Protein AF-A0A815SKC0-F1 (afdb_monomer_lite)

pLDDT: mean 85.73, std 12.86, range [33.19, 98.38]

Radius of gyration: 29.9 Å; chains: 1; bounding box: 60×61×72 Å

Organism: NCBI:txid392033

Foldseek 3Di:
DCQPAPDVPRGPPPRDPPCVVVVVVVVLVVCLVPFDDLVLLVVLLVCLVPPDPCSFVLVQVQLVPADDDPLCVQPVTVVSDDPVPPCNSPPRPCVRRRNRSSSSVSSCVPPNCVVPVDDDPDDDDDDPLVVQDPPDPDDDDDDPPDCPCVVVHPPSDDDDDDPVCPCVVVVVVVVCPPPVNVDDDDDDPPDALLNVLLCQQPDPPRDPDDDDPPPPHVPDDQVVSQLSSQVNHDPVPDAWGWTADPNDIDIDGPPD

Structure (mmCIF, N/CA/C/O backbone):
data_AF-A0A815SKC0-F1
#
_entry.id   AF-A0A815SKC0-F1
#
loop_
_atom_site.group_PDB
_atom_site.id
_atom_site.type_symbol
_atom_site.label_atom_id
_atom_site.label_alt_id
_atom_site.label_comp_id
_atom_site.label_asym_id
_atom_site.label_entity_id
_atom_site.label_seq_id
_atom_site.pdbx_PDB_ins_code
_atom_site.Cartn_x
_atom_site.Cartn_y
_atom_site.Cartn_z
_atom_site.occupancy
_atom_site.B_iso_or_equiv
_atom_site.auth_seq_id
_atom_site.auth_comp_id
_atom_site.auth_asym_id
_atom_site.auth_atom_id
_atom_site.pdbx_PDB_model_num
ATOM 1 N N . MET A 1 1 ? -10.139 12.557 0.309 1.00 36.66 1 MET A N 1
ATOM 2 C CA . MET A 1 1 ? -10.082 11.373 1.188 1.00 36.66 1 MET A CA 1
ATOM 3 C C . MET A 1 1 ? -11.446 11.134 1.812 1.00 36.66 1 MET A C 1
ATOM 5 O O . MET A 1 1 ? -11.814 11.786 2.773 1.00 36.66 1 MET A O 1
ATOM 9 N N . ALA A 1 2 ? -12.211 10.279 1.151 1.00 33.19 2 ALA A N 1
ATOM 10 C CA . ALA A 1 2 ? -13.357 9.514 1.623 1.00 33.19 2 ALA A CA 1
ATOM 11 C C . ALA A 1 2 ? -13.630 8.612 0.418 1.00 33.19 2 ALA A C 1
ATOM 13 O O . ALA A 1 2 ? -14.109 9.087 -0.606 1.00 33.19 2 ALA A O 1
ATOM 14 N N . VAL A 1 3 ? -13.146 7.376 0.463 1.00 40.97 3 VAL A N 1
ATOM 15 C CA . VAL A 1 3 ? -13.497 6.343 -0.519 1.00 40.97 3 VAL A CA 1
ATOM 16 C C . VAL A 1 3 ? -14.976 6.072 -0.238 1.00 40.97 3 VAL A C 1
ATOM 18 O O . VAL A 1 3 ? -15.266 5.641 0.877 1.00 40.97 3 VAL A O 1
ATOM 21 N N . PRO A 1 4 ? -15.938 6.416 -1.116 1.00 41.00 4 PRO A N 1
ATOM 22 C CA . PRO A 1 4 ? -17.333 6.113 -0.845 1.00 41.00 4 PRO A CA 1
ATOM 23 C C . PRO A 1 4 ? -17.481 4.592 -0.855 1.00 41.00 4 PRO A C 1
ATOM 25 O O . PRO A 1 4 ? -17.496 3.935 -1.898 1.00 41.00 4 PRO A O 1
ATOM 28 N N . PHE A 1 5 ? -17.515 4.029 0.341 1.00 45.78 5 PHE A N 1
ATOM 29 C CA . PHE A 1 5 ? -17.908 2.658 0.575 1.00 45.78 5 PHE A CA 1
ATOM 30 C C . PHE A 1 5 ? -19.437 2.616 0.525 1.00 45.78 5 PHE A C 1
ATOM 32 O O . PHE A 1 5 ? -20.104 3.416 1.183 1.00 45.78 5 PHE A O 1
ATOM 39 N N . ARG A 1 6 ? -20.010 1.716 -0.285 1.00 45.38 6 ARG A N 1
ATOM 40 C CA . ARG A 1 6 ? -21.467 1.477 -0.293 1.00 45.38 6 ARG A CA 1
ATOM 41 C C . ARG A 1 6 ? -21.922 0.859 1.036 1.00 45.38 6 ARG A C 1
ATOM 43 O O . ARG A 1 6 ? -23.057 1.074 1.444 1.00 45.38 6 ARG A O 1
ATOM 50 N N . ALA A 1 7 ? -21.034 0.113 1.694 1.00 41.03 7 ALA A N 1
ATOM 51 C CA . ALA A 1 7 ? -21.208 -0.504 3.007 1.00 41.03 7 ALA A CA 1
ATOM 52 C C . ALA A 1 7 ? -19.830 -0.822 3.615 1.00 41.03 7 ALA A C 1
ATOM 54 O O . ALA A 1 7 ? -18.819 -0.723 2.916 1.00 41.03 7 ALA A O 1
ATOM 55 N N . LYS A 1 8 ? -19.792 -1.238 4.889 1.00 38.50 8 LYS A N 1
ATOM 56 C CA . LYS A 1 8 ? -18.589 -1.795 5.529 1.00 38.50 8 LYS A CA 1
ATOM 57 C C . LYS A 1 8 ? -17.977 -2.846 4.585 1.00 38.50 8 LYS A C 1
ATOM 59 O O . LYS A 1 8 ? -18.666 -3.775 4.177 1.00 38.50 8 LYS A O 1
ATOM 6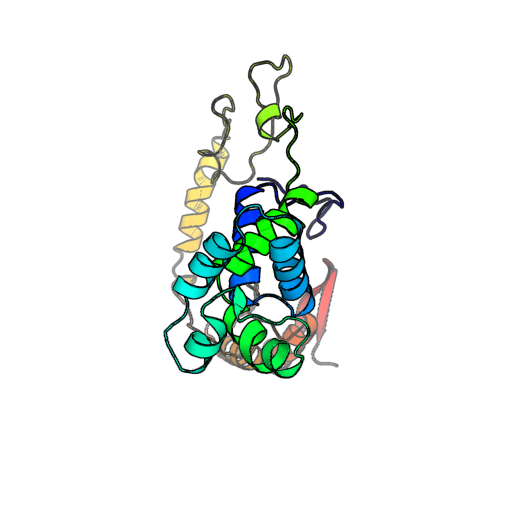4 N N . ASP A 1 9 ? -16.739 -2.608 4.160 1.00 47.47 9 ASP A N 1
ATOM 65 C CA . ASP A 1 9 ? -15.934 -3.467 3.276 1.00 47.47 9 ASP A CA 1
ATOM 66 C C . ASP A 1 9 ? -16.343 -3.565 1.788 1.00 47.47 9 ASP A C 1
ATOM 68 O O . ASP A 1 9 ? -15.744 -4.334 1.040 1.00 47.47 9 ASP A O 1
ATOM 72 N N . VAL A 1 10 ? -17.285 -2.745 1.298 1.00 49.75 10 VAL A N 1
ATOM 73 C CA . VAL A 1 10 ? -17.647 -2.701 -0.137 1.00 49.75 10 VAL A CA 1
ATOM 74 C C . VAL A 1 10 ? -17.343 -1.335 -0.746 1.00 49.75 10 VAL A C 1
ATOM 76 O O . VAL A 1 10 ? -18.122 -0.386 -0.601 1.00 49.75 10 VAL A O 1
ATOM 79 N N . ALA A 1 11 ? -16.216 -1.223 -1.453 1.00 49.56 11 ALA A N 1
ATOM 80 C CA . ALA A 1 11 ? -15.919 -0.046 -2.268 1.00 49.56 11 ALA A CA 1
ATOM 81 C C . ALA A 1 11 ? -16.978 0.095 -3.379 1.00 49.56 11 ALA A C 1
ATOM 83 O O . ALA A 1 11 ? -17.385 -0.900 -3.980 1.00 49.56 11 ALA A O 1
ATOM 84 N N . ALA A 1 12 ? -17.468 1.310 -3.653 1.00 55.66 12 ALA A N 1
ATOM 85 C CA . ALA A 1 12 ? -18.326 1.517 -4.819 1.00 55.66 12 ALA A CA 1
ATOM 86 C C . ALA A 1 12 ? -17.567 1.171 -6.119 1.00 55.66 12 ALA A C 1
ATOM 88 O O . ALA A 1 12 ? -16.358 1.362 -6.208 1.00 55.66 12 ALA A O 1
ATOM 89 N N . GLU A 1 13 ? -18.279 0.679 -7.138 1.00 50.50 13 GLU A N 1
ATOM 90 C CA . GLU A 1 13 ? -17.695 0.151 -8.392 1.00 50.50 13 GLU A CA 1
ATOM 91 C C . GLU A 1 13 ? -16.800 1.149 -9.149 1.00 50.50 13 GLU A C 1
ATOM 93 O O . GLU A 1 13 ? -15.925 0.732 -9.897 1.00 50.50 13 GLU A O 1
ATOM 98 N N . ASN A 1 14 ? -16.977 2.453 -8.912 1.00 53.34 14 ASN A N 1
ATOM 99 C CA . ASN A 1 14 ? -16.191 3.529 -9.524 1.00 53.34 14 ASN A CA 1
ATOM 100 C C . ASN A 1 14 ? -15.288 4.242 -8.508 1.00 53.34 14 ASN A C 1
ATOM 102 O O . ASN A 1 14 ? -14.909 5.398 -8.711 1.00 53.34 14 ASN A O 1
ATOM 106 N N . THR A 1 15 ? -15.011 3.613 -7.366 1.00 52.59 15 THR A N 1
ATOM 107 C CA . THR A 1 15 ? -14.135 4.220 -6.377 1.00 52.59 15 THR A CA 1
ATOM 108 C C . THR A 1 15 ? -12.687 4.030 -6.788 1.00 52.59 15 THR A C 1
ATOM 110 O O . THR A 1 15 ? -12.047 3.031 -6.475 1.00 52.59 15 THR A O 1
ATOM 113 N N . GLU A 1 16 ? -12.169 5.026 -7.489 1.00 58.75 16 GLU A N 1
ATOM 114 C CA . GLU A 1 16 ? -10.753 5.123 -7.800 1.00 58.75 16 GLU A CA 1
ATOM 115 C C . GLU A 1 16 ? -9.983 5.693 -6.607 1.00 58.75 16 GLU A C 1
ATOM 117 O O . GLU A 1 16 ? -10.471 6.523 -5.831 1.00 58.75 16 GLU A O 1
ATOM 122 N N . PHE A 1 17 ? -8.740 5.247 -6.464 1.00 60.16 17 PHE A N 1
ATOM 123 C CA . PHE A 1 17 ? -7.811 5.828 -5.515 1.00 60.16 17 PHE A CA 1
ATOM 124 C C . PHE A 1 17 ? -7.552 7.294 -5.900 1.00 60.16 17 PHE A C 1
ATOM 126 O O . PHE A 1 17 ? -6.895 7.586 -6.895 1.00 60.16 17 PHE A O 1
ATOM 133 N N . GLY A 1 18 ? -8.107 8.230 -5.125 1.00 64.38 18 GLY A N 1
ATOM 134 C CA . GLY A 1 18 ? -8.206 9.655 -5.480 1.00 64.38 18 GLY A CA 1
ATOM 135 C C . GLY A 1 18 ? -6.898 10.459 -5.480 1.00 64.38 18 GLY A C 1
ATOM 136 O O . GLY A 1 18 ? -6.960 11.686 -5.452 1.00 64.38 18 GLY A O 1
ATOM 137 N N . HIS A 1 19 ? -5.742 9.795 -5.483 1.00 73.69 19 HIS A N 1
ATOM 138 C CA . HIS A 1 19 ? -4.411 10.403 -5.505 1.00 73.69 19 HIS A CA 1
ATOM 139 C C . HIS A 1 19 ? -3.635 9.868 -6.721 1.00 73.69 19 HIS A C 1
ATOM 141 O O . HIS A 1 19 ? -2.873 8.904 -6.582 1.00 73.69 19 HIS A O 1
ATOM 147 N N . PRO A 1 20 ? -3.857 10.432 -7.926 1.00 78.50 20 PRO A N 1
ATOM 148 C CA . PRO A 1 20 ? -3.262 9.926 -9.168 1.00 78.50 20 PRO A CA 1
ATOM 149 C C . PRO A 1 20 ? -1.728 9.919 -9.126 1.00 78.50 20 PRO A C 1
ATOM 151 O O . PRO A 1 20 ? -1.088 9.017 -9.646 1.00 78.50 20 PRO A O 1
ATOM 154 N N . ASP A 1 21 ? -1.140 10.886 -8.440 1.00 82.06 21 ASP A N 1
ATOM 155 C CA . ASP A 1 21 ? 0.282 11.031 -8.152 1.00 82.06 21 ASP A CA 1
ATOM 156 C C . ASP A 1 21 ? 0.841 9.848 -7.340 1.00 82.06 21 ASP A C 1
ATOM 158 O O . ASP A 1 21 ? 1.881 9.287 -7.691 1.00 82.06 21 ASP A O 1
ATOM 162 N N . VAL A 1 22 ? 0.114 9.385 -6.322 1.00 85.56 22 VAL A N 1
ATOM 163 C CA . VAL A 1 22 ? 0.502 8.189 -5.561 1.00 85.56 22 VAL A CA 1
ATOM 164 C C . VAL A 1 22 ? 0.296 6.918 -6.396 1.00 85.56 22 VAL A C 1
ATOM 166 O O . VAL A 1 22 ? 1.124 6.012 -6.333 1.00 85.56 22 VAL A O 1
ATOM 169 N N . ALA A 1 23 ? -0.745 6.851 -7.233 1.00 86.00 23 ALA A N 1
ATOM 170 C CA . ALA A 1 23 ? -0.941 5.727 -8.154 1.00 86.00 23 ALA A CA 1
ATOM 171 C C . ALA A 1 23 ? 0.193 5.616 -9.193 1.00 86.00 23 ALA A C 1
ATOM 173 O O . ALA A 1 23 ? 0.698 4.517 -9.436 1.00 86.00 23 ALA A O 1
ATOM 174 N N . ILE A 1 24 ? 0.639 6.741 -9.763 1.00 89.62 24 ILE A N 1
ATOM 175 C CA . ILE A 1 24 ? 1.789 6.804 -10.679 1.00 89.62 24 ILE A CA 1
ATOM 176 C C . ILE A 1 24 ? 3.052 6.306 -9.972 1.00 89.62 24 ILE A C 1
ATOM 178 O O . ILE A 1 24 ? 3.729 5.417 -10.492 1.00 89.62 24 ILE A O 1
ATOM 182 N N . LEU A 1 25 ? 3.332 6.811 -8.765 1.00 92.62 25 LEU A N 1
ATOM 183 C CA . LEU A 1 25 ? 4.506 6.411 -7.989 1.00 92.62 25 LEU A CA 1
ATOM 184 C C . LEU A 1 25 ? 4.499 4.910 -7.674 1.00 92.62 25 LEU A C 1
ATOM 186 O O . LEU A 1 25 ? 5.487 4.219 -7.921 1.00 92.62 25 LEU A O 1
ATOM 190 N N . LEU A 1 26 ? 3.383 4.384 -7.162 1.00 92.31 26 LEU A N 1
ATOM 191 C CA . LEU A 1 26 ? 3.252 2.960 -6.847 1.00 92.31 26 LEU A CA 1
ATOM 192 C C . LEU A 1 26 ? 3.366 2.085 -8.100 1.00 92.31 26 LEU A C 1
ATOM 194 O O . LEU A 1 26 ? 3.947 1.002 -8.032 1.00 92.31 26 LEU A O 1
ATOM 198 N N . THR A 1 27 ? 2.882 2.567 -9.248 1.00 93.06 27 THR A N 1
ATOM 199 C CA . THR A 1 27 ? 3.065 1.890 -10.538 1.00 93.06 27 THR A CA 1
ATOM 200 C C . THR A 1 27 ? 4.546 1.816 -10.899 1.00 93.06 27 THR A C 1
ATOM 202 O O . THR A 1 27 ? 5.048 0.726 -11.162 1.00 93.06 27 THR A O 1
ATOM 205 N N . GLN A 1 28 ? 5.274 2.937 -10.848 1.00 94.50 28 GLN A N 1
ATOM 206 C CA . GLN A 1 28 ? 6.716 2.955 -11.120 1.00 94.50 28 GLN A CA 1
ATOM 207 C C . GLN A 1 28 ? 7.475 2.004 -10.193 1.00 94.50 28 GLN A C 1
ATOM 209 O O . GLN A 1 28 ? 8.237 1.166 -10.667 1.00 94.50 28 GLN A O 1
ATOM 214 N N . ILE A 1 29 ? 7.205 2.072 -8.886 1.00 95.69 29 ILE A N 1
ATOM 215 C CA . ILE A 1 29 ? 7.821 1.195 -7.886 1.00 95.69 29 ILE A CA 1
ATOM 216 C C . ILE A 1 29 ? 7.522 -0.275 -8.202 1.00 95.69 29 ILE A C 1
ATOM 218 O O . ILE A 1 29 ? 8.443 -1.087 -8.238 1.00 95.69 29 ILE A O 1
ATOM 222 N N . SER A 1 30 ? 6.268 -0.629 -8.493 1.00 94.50 30 SER A N 1
ATOM 223 C CA . SER A 1 30 ? 5.889 -2.005 -8.840 1.00 94.50 30 SER A CA 1
ATOM 224 C C . SER A 1 30 ? 6.699 -2.544 -10.023 1.00 94.50 30 SER A C 1
ATOM 226 O O . SER A 1 30 ? 7.214 -3.664 -9.965 1.00 94.50 30 SER A O 1
ATOM 228 N N . TYR A 1 31 ? 6.881 -1.731 -11.065 1.00 97.25 31 TYR A N 1
ATOM 229 C CA . TYR A 1 31 ? 7.690 -2.099 -12.222 1.00 97.25 31 TYR A CA 1
ATOM 230 C C . TYR A 1 31 ? 9.190 -2.149 -11.918 1.00 97.25 31 TYR A C 1
ATOM 232 O O . TYR A 1 31 ? 9.856 -3.049 -12.419 1.00 97.25 31 TYR A O 1
ATOM 240 N N . TYR A 1 32 ? 9.725 -1.265 -11.073 1.00 96.88 32 TYR A N 1
ATOM 241 C CA . TYR A 1 32 ? 11.123 -1.344 -10.633 1.00 96.88 32 TYR A CA 1
ATOM 242 C C . TYR A 1 32 ? 11.414 -2.626 -9.848 1.00 96.88 32 TYR A C 1
ATOM 244 O O . TYR A 1 32 ? 12.448 -3.250 -10.061 1.00 96.88 32 TYR A O 1
ATOM 252 N N . TYR A 1 33 ? 10.488 -3.064 -8.991 1.00 94.75 33 TYR A N 1
ATOM 253 C CA . TYR A 1 33 ? 10.645 -4.312 -8.239 1.00 94.75 33 TYR A CA 1
ATOM 254 C C . TYR A 1 33 ? 10.479 -5.560 -9.112 1.00 94.75 33 TYR A C 1
ATOM 256 O O . TYR A 1 33 ? 11.188 -6.548 -8.924 1.00 94.75 33 TYR A O 1
ATOM 264 N N . LYS A 1 34 ? 9.527 -5.551 -10.050 1.00 95.88 34 LYS A N 1
ATOM 265 C CA . LYS A 1 34 ? 9.204 -6.731 -10.866 1.00 95.88 34 LYS A CA 1
ATOM 266 C C . LYS A 1 34 ? 10.070 -6.858 -12.123 1.00 95.88 34 LYS A C 1
ATOM 268 O O . LYS A 1 34 ? 10.303 -7.976 -12.584 1.00 95.88 34 LYS A O 1
ATOM 273 N N . GLY A 1 35 ? 10.537 -5.736 -12.661 1.00 96.56 35 GLY A N 1
ATOM 274 C CA . GLY A 1 35 ? 11.130 -5.642 -13.989 1.00 96.56 35 GLY A CA 1
ATOM 275 C C . GLY A 1 35 ? 10.096 -5.810 -15.109 1.00 96.56 35 GLY A C 1
ATOM 276 O O . GLY A 1 35 ? 8.936 -6.171 -14.885 1.00 96.56 35 GLY A O 1
ATOM 277 N N . LEU A 1 36 ? 10.522 -5.554 -16.345 1.00 97.94 36 LEU A N 1
ATOM 278 C CA . LEU A 1 36 ? 9.690 -5.753 -17.535 1.00 97.94 36 LEU A CA 1
ATOM 279 C C . LEU A 1 36 ? 9.632 -7.224 -17.973 1.00 97.94 36 LEU A C 1
ATOM 281 O O . LEU A 1 36 ? 10.573 -7.998 -17.824 1.00 97.94 36 LEU A O 1
ATOM 285 N N . THR A 1 37 ? 8.519 -7.637 -18.570 1.00 97.44 37 THR A N 1
ATOM 286 C CA . THR A 1 37 ? 8.457 -8.927 -19.278 1.00 97.44 37 THR A CA 1
ATOM 287 C C . THR A 1 37 ? 9.193 -8.848 -20.618 1.00 97.44 37 THR A C 1
ATOM 289 O O . THR A 1 37 ? 9.344 -7.764 -21.181 1.00 97.44 37 THR A O 1
ATOM 292 N N . ASP A 1 38 ? 9.592 -9.990 -21.190 1.00 96.12 38 ASP A N 1
ATOM 293 C CA . ASP A 1 38 ? 10.259 -10.012 -22.505 1.00 96.12 38 ASP A CA 1
ATOM 294 C C . ASP A 1 38 ? 9.414 -9.350 -23.599 1.00 96.12 38 ASP A C 1
ATOM 296 O O . ASP A 1 38 ? 9.938 -8.627 -24.441 1.00 96.12 38 ASP A O 1
ATOM 300 N N . SER A 1 39 ? 8.092 -9.536 -23.559 1.00 96.69 39 SER A N 1
ATOM 301 C CA . SER A 1 39 ? 7.182 -8.879 -24.500 1.00 96.69 39 SER A CA 1
ATOM 302 C C . SER A 1 39 ? 7.208 -7.356 -24.359 1.00 96.69 39 SER A C 1
ATOM 304 O O . SER A 1 39 ? 7.209 -6.657 -25.368 1.00 96.69 39 SER A O 1
ATOM 306 N N . GLN A 1 40 ? 7.226 -6.834 -23.130 1.00 97.56 40 GLN A N 1
ATOM 307 C CA . GLN A 1 40 ? 7.270 -5.389 -22.871 1.00 97.56 40 GLN A CA 1
ATOM 308 C C . GLN A 1 40 ? 8.621 -4.793 -23.275 1.00 97.56 40 GLN A C 1
ATOM 310 O O . GLN A 1 40 ? 8.669 -3.747 -23.913 1.00 97.56 40 GLN A O 1
ATOM 315 N N . MET A 1 41 ? 9.718 -5.501 -23.002 1.00 97.50 41 MET A N 1
ATOM 316 C CA . MET A 1 41 ? 11.044 -5.100 -23.469 1.00 97.50 41 MET A CA 1
ATOM 317 C C . MET A 1 41 ? 11.114 -5.034 -24.998 1.00 97.50 41 MET A C 1
ATOM 319 O O . MET A 1 41 ? 11.637 -4.073 -25.557 1.00 97.50 41 MET A O 1
ATOM 323 N N . LEU A 1 42 ? 10.556 -6.030 -25.695 1.00 96.06 42 LEU A N 1
ATOM 324 C CA . LEU A 1 42 ? 10.527 -6.024 -27.158 1.00 96.06 42 LEU A CA 1
ATOM 325 C C . LEU A 1 42 ? 9.685 -4.880 -27.719 1.00 96.06 42 LEU A C 1
ATOM 327 O O . LEU A 1 42 ? 10.052 -4.324 -28.749 1.00 96.06 42 LEU A O 1
ATOM 331 N N . GLN A 1 43 ? 8.601 -4.490 -27.044 1.00 96.62 43 GLN A N 1
ATOM 332 C CA . GLN A 1 43 ? 7.849 -3.288 -27.410 1.00 96.62 43 GLN A CA 1
ATOM 333 C C . GLN A 1 43 ? 8.725 -2.035 -27.314 1.00 96.62 43 GLN A C 1
ATOM 335 O O . GLN A 1 43 ? 8.760 -1.264 -28.274 1.00 96.62 43 GLN A O 1
ATOM 340 N N . CYS A 1 44 ? 9.491 -1.872 -26.228 1.00 97.62 44 CYS A N 1
ATOM 341 C CA . CYS A 1 44 ? 10.430 -0.758 -26.082 1.00 97.62 44 CYS A CA 1
ATOM 342 C C . CYS A 1 44 ? 11.458 -0.725 -27.212 1.00 97.62 44 CYS A C 1
ATOM 344 O O . CYS A 1 44 ? 11.626 0.309 -27.847 1.00 97.62 44 CYS A O 1
ATOM 346 N N . PHE A 1 45 ? 12.110 -1.852 -27.503 1.00 96.25 45 PHE A N 1
ATOM 347 C CA . PHE A 1 45 ? 13.138 -1.915 -28.542 1.00 96.25 45 PHE A CA 1
ATOM 348 C C . PHE A 1 45 ? 12.592 -1.724 -29.959 1.00 96.25 45 PHE A C 1
ATOM 350 O O . PHE A 1 45 ? 13.229 -1.059 -30.776 1.00 96.25 45 PHE A O 1
ATOM 357 N N . ASN A 1 46 ? 11.413 -2.272 -30.259 1.00 95.56 46 ASN A N 1
ATOM 358 C CA . ASN A 1 46 ? 10.771 -2.063 -31.554 1.00 95.56 46 ASN A CA 1
ATOM 359 C C . ASN A 1 46 ? 10.430 -0.586 -31.749 1.00 95.56 46 ASN A C 1
ATOM 361 O O . ASN A 1 46 ? 10.776 -0.023 -32.786 1.00 95.56 46 ASN A O 1
ATOM 365 N N . ARG A 1 47 ? 9.834 0.052 -30.735 1.00 96.50 47 ARG A N 1
ATOM 366 C CA . ARG A 1 47 ? 9.521 1.481 -30.771 1.00 96.50 47 ARG A CA 1
ATOM 367 C C . ARG A 1 47 ? 10.782 2.334 -30.884 1.00 96.50 47 ARG A C 1
ATOM 369 O O . ARG A 1 47 ? 10.829 3.202 -31.747 1.00 96.50 47 ARG A O 1
ATOM 376 N N . LEU A 1 48 ? 11.809 2.041 -30.087 1.00 96.06 48 LEU A N 1
ATOM 377 C CA . LEU A 1 48 ? 13.109 2.705 -30.171 1.00 96.06 48 LEU A CA 1
ATOM 378 C C . LEU A 1 48 ? 13.642 2.668 -31.611 1.00 96.06 48 LEU A C 1
ATOM 380 O O . LEU A 1 48 ? 14.076 3.681 -32.138 1.00 96.06 48 LEU A O 1
ATOM 384 N N . SER A 1 49 ? 13.546 1.515 -32.280 1.00 93.62 49 SER A N 1
ATOM 385 C CA . SER A 1 49 ? 14.042 1.348 -33.650 1.00 93.62 49 SER A CA 1
ATOM 386 C C . SER A 1 49 ? 13.197 2.021 -34.741 1.00 93.62 49 SER A C 1
ATOM 388 O O . SER A 1 49 ? 13.728 2.306 -35.812 1.00 93.62 49 SER A O 1
ATOM 390 N N . GLN A 1 50 ? 11.896 2.218 -34.507 1.00 93.88 50 GLN A N 1
ATOM 391 C CA . GLN A 1 50 ? 10.934 2.640 -35.535 1.00 93.88 50 GLN A CA 1
ATOM 392 C C . GLN A 1 50 ? 10.513 4.103 -35.402 1.00 93.88 50 GLN A C 1
ATOM 394 O O . GLN A 1 50 ? 10.317 4.770 -36.417 1.00 93.88 50 GLN A O 1
ATOM 399 N N . ASP A 1 51 ? 10.386 4.591 -34.170 1.00 94.12 51 ASP A N 1
ATOM 400 C CA . ASP A 1 51 ? 9.652 5.819 -33.878 1.00 94.12 51 ASP A CA 1
ATOM 401 C C . ASP A 1 51 ? 10.517 6.916 -33.240 1.00 94.12 51 ASP A C 1
ATOM 403 O O . ASP A 1 51 ? 10.093 8.072 -33.206 1.00 94.12 51 ASP A O 1
ATOM 407 N N . GLU A 1 52 ? 11.693 6.582 -32.700 1.00 94.81 52 GLU A N 1
ATOM 408 C CA . GLU A 1 52 ? 12.586 7.564 -32.077 1.00 94.81 52 GLU A CA 1
ATOM 409 C C . GLU A 1 52 ? 13.526 8.196 -33.106 1.00 94.81 52 GLU A C 1
ATOM 411 O O . GLU A 1 52 ? 14.096 7.519 -33.961 1.00 94.81 52 GLU A O 1
ATOM 416 N N . SER A 1 53 ? 13.721 9.514 -33.009 1.00 94.06 53 SER A N 1
ATOM 417 C CA . SER A 1 53 ? 14.593 10.256 -33.928 1.00 94.06 53 SER A CA 1
ATOM 418 C C . SER A 1 53 ? 16.081 9.992 -33.693 1.00 94.06 53 SER A C 1
ATOM 420 O O . SER A 1 53 ? 16.871 10.099 -34.628 1.00 94.06 53 SER A O 1
ATOM 422 N N . ASP A 1 54 ? 16.459 9.675 -32.452 1.00 94.62 54 ASP A N 1
ATOM 423 C CA . ASP A 1 54 ? 17.836 9.371 -32.054 1.00 94.62 54 ASP A CA 1
ATOM 424 C C . ASP A 1 54 ? 17.871 8.158 -31.101 1.00 94.62 54 ASP A C 1
ATOM 426 O O . ASP A 1 54 ? 17.955 8.307 -29.876 1.00 94.62 54 ASP A O 1
ATOM 430 N N . PRO A 1 55 ? 17.753 6.933 -31.647 1.00 94.62 55 PRO A N 1
ATOM 431 C CA . PRO A 1 55 ? 17.768 5.719 -30.841 1.00 94.62 55 PRO A CA 1
ATOM 432 C C . PRO A 1 55 ? 19.132 5.432 -30.206 1.00 94.62 55 PRO A C 1
ATOM 434 O O . PRO A 1 55 ? 19.182 4.782 -29.165 1.00 94.62 55 PRO A O 1
ATOM 437 N N . GLU A 1 56 ? 20.227 5.912 -30.810 1.00 95.88 56 GLU A N 1
ATOM 438 C CA . GLU A 1 56 ? 21.583 5.725 -30.281 1.00 95.88 56 GLU A CA 1
ATOM 439 C C . GLU A 1 56 ? 21.743 6.483 -28.963 1.00 95.88 56 GLU A C 1
ATOM 441 O O . GLU A 1 56 ? 22.119 5.878 -27.963 1.00 95.88 56 GLU A O 1
ATOM 446 N N . MET A 1 57 ? 21.348 7.760 -28.920 1.00 96.25 57 MET A N 1
ATOM 447 C CA . MET A 1 57 ? 21.422 8.564 -27.698 1.00 96.25 57 MET A CA 1
ATOM 448 C C . MET A 1 57 ? 20.591 7.972 -26.550 1.00 96.25 57 MET A C 1
ATOM 450 O O . MET A 1 57 ? 21.054 7.926 -25.410 1.00 96.25 57 MET A O 1
ATOM 454 N N . ILE A 1 58 ? 19.360 7.527 -26.826 1.00 96.50 58 ILE A N 1
ATOM 455 C CA . ILE A 1 58 ? 18.480 6.945 -25.799 1.00 96.50 58 ILE A CA 1
ATOM 456 C C . ILE A 1 58 ? 19.066 5.625 -25.281 1.00 96.50 58 ILE A C 1
ATOM 458 O O . ILE A 1 58 ? 19.108 5.396 -24.072 1.00 96.50 58 ILE A O 1
ATOM 462 N N . TYR A 1 59 ? 19.548 4.765 -26.180 1.00 96.94 59 TYR A N 1
ATOM 463 C CA . TYR A 1 59 ? 20.148 3.491 -25.798 1.00 96.94 59 TYR A CA 1
ATOM 464 C C . TYR A 1 59 ? 21.443 3.673 -24.995 1.00 96.94 59 TYR A C 1
ATOM 466 O O . TYR A 1 59 ? 21.649 2.975 -24.001 1.00 96.94 59 TYR A O 1
ATOM 474 N N . ASP A 1 60 ? 22.283 4.640 -25.371 1.00 95.69 60 ASP A N 1
ATOM 475 C CA . ASP A 1 60 ? 23.509 4.971 -24.643 1.00 95.69 60 ASP A CA 1
ATOM 476 C C . ASP A 1 60 ? 23.201 5.405 -23.201 1.00 95.69 60 ASP A C 1
ATOM 478 O O . ASP A 1 60 ? 23.912 5.016 -22.272 1.00 95.69 60 ASP A O 1
ATOM 482 N N . GLN A 1 61 ? 22.102 6.140 -22.979 1.00 96.00 61 GLN A N 1
ATOM 483 C CA . GLN A 1 61 ? 21.635 6.461 -21.626 1.00 96.00 61 GLN A CA 1
ATOM 484 C C . GLN A 1 61 ? 21.234 5.204 -20.851 1.00 96.00 61 GLN A C 1
ATOM 486 O O . GLN A 1 61 ? 21.625 5.064 -19.693 1.00 96.00 61 GLN A O 1
ATOM 491 N N . TRP A 1 62 ? 20.490 4.281 -21.471 1.00 96.56 62 TRP A N 1
ATOM 492 C CA . TRP A 1 62 ? 20.085 3.032 -20.817 1.00 96.56 62 TRP A CA 1
ATOM 493 C C . TRP A 1 62 ? 21.301 2.222 -20.380 1.00 96.56 62 TRP A C 1
ATOM 495 O O . TRP A 1 62 ? 21.406 1.865 -19.209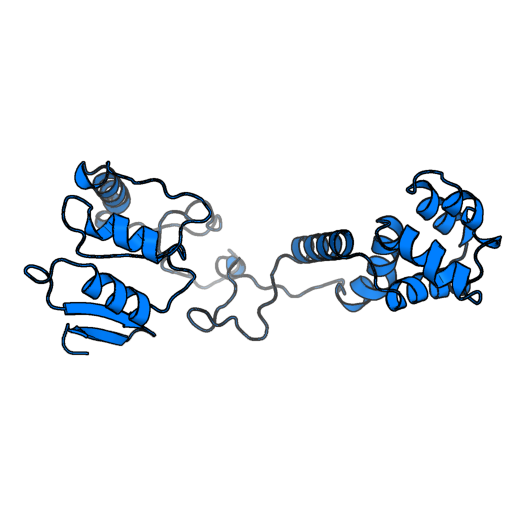 1.00 96.56 62 TRP A O 1
ATOM 505 N N . ILE A 1 63 ? 22.246 1.997 -21.295 1.00 94.88 63 ILE A N 1
ATOM 506 C CA . ILE A 1 63 ? 23.462 1.226 -21.024 1.00 94.88 63 ILE A CA 1
ATOM 507 C C . ILE A 1 63 ? 24.368 1.914 -20.000 1.00 94.88 63 ILE A C 1
ATOM 509 O O . ILE A 1 63 ? 25.034 1.222 -19.239 1.00 94.88 63 ILE A O 1
ATOM 513 N N . SER A 1 64 ? 24.371 3.249 -19.918 1.00 93.44 64 SER A N 1
ATOM 514 C CA . SER A 1 64 ? 25.205 3.980 -18.949 1.00 93.44 64 SER A CA 1
ATOM 515 C C . SER A 1 64 ? 24.881 3.694 -17.476 1.00 93.44 64 SER A C 1
ATOM 517 O O . SER A 1 64 ? 25.717 3.969 -16.617 1.00 93.44 64 SER A O 1
ATOM 519 N N . LEU A 1 65 ? 23.691 3.155 -17.178 1.00 93.25 65 LEU A N 1
ATOM 520 C CA . LEU A 1 65 ? 23.312 2.738 -15.824 1.00 93.25 65 LEU A CA 1
ATOM 521 C C . LEU A 1 65 ? 23.795 1.332 -15.459 1.00 93.25 65 LEU A C 1
ATOM 523 O O . LEU A 1 65 ? 23.742 0.969 -14.286 1.00 93.25 65 LEU A O 1
ATOM 527 N N . GLU A 1 66 ? 24.229 0.543 -16.438 1.00 93.25 66 GLU A N 1
ATOM 528 C CA . GLU A 1 66 ? 24.680 -0.823 -16.206 1.00 93.25 66 GLU A CA 1
ATOM 529 C C . GLU A 1 66 ? 26.174 -0.861 -15.870 1.00 93.25 66 GLU A C 1
ATOM 531 O O . GLU A 1 66 ? 26.983 -0.111 -16.422 1.00 93.25 66 GLU A O 1
ATOM 536 N N . GLU A 1 67 ? 26.562 -1.768 -14.974 1.00 89.69 67 GLU A N 1
ATOM 537 C CA . GLU A 1 67 ? 27.968 -1.975 -14.631 1.00 89.69 67 GLU A CA 1
ATOM 538 C C . GLU A 1 67 ? 28.728 -2.628 -15.793 1.00 89.69 67 GLU A C 1
ATOM 540 O O . GLU A 1 67 ? 28.296 -3.639 -16.354 1.00 89.69 67 GLU A O 1
ATOM 545 N N . GLU A 1 68 ? 29.893 -2.077 -16.142 1.00 88.38 68 GLU A N 1
ATOM 546 C CA . GLU A 1 68 ? 30.694 -2.592 -17.253 1.00 88.38 68 GLU A CA 1
ATOM 547 C C . GLU A 1 68 ? 31.164 -4.032 -16.977 1.00 88.38 68 GLU A C 1
ATOM 549 O O . GLU A 1 68 ? 31.813 -4.328 -15.973 1.00 88.38 68 GLU A O 1
ATOM 554 N N . ASN A 1 69 ? 30.865 -4.930 -17.913 1.00 89.56 69 ASN A N 1
ATOM 555 C CA . ASN A 1 69 ? 31.304 -6.321 -17.931 1.00 89.56 69 ASN A CA 1
ATOM 556 C C . ASN A 1 69 ? 31.356 -6.827 -19.387 1.00 89.56 69 ASN A C 1
ATOM 558 O O . ASN A 1 69 ? 30.969 -6.113 -20.315 1.00 89.56 69 ASN A O 1
ATOM 562 N N . ASP A 1 70 ? 31.807 -8.066 -19.601 1.00 84.56 70 ASP A N 1
ATOM 563 C CA . ASP A 1 70 ? 31.931 -8.645 -20.950 1.00 84.56 70 ASP A CA 1
ATOM 564 C C . ASP A 1 70 ? 30.592 -8.683 -21.713 1.00 84.56 70 ASP A C 1
ATOM 566 O O . ASP A 1 70 ? 30.559 -8.519 -22.937 1.00 84.56 70 ASP A O 1
ATOM 570 N N . ILE A 1 71 ? 29.473 -8.848 -20.995 1.00 83.94 71 ILE A N 1
ATOM 571 C CA . ILE A 1 71 ? 28.127 -8.829 -21.577 1.00 83.94 71 ILE A CA 1
ATOM 572 C C . ILE A 1 71 ? 27.809 -7.420 -22.078 1.00 83.94 71 ILE A C 1
ATOM 574 O O . ILE A 1 71 ? 27.495 -7.260 -23.258 1.00 83.94 71 ILE A O 1
ATOM 578 N N . ILE A 1 72 ? 27.962 -6.397 -21.234 1.00 88.25 72 ILE A N 1
ATOM 579 C CA . ILE A 1 72 ? 27.750 -4.990 -21.592 1.00 88.25 72 ILE A CA 1
ATOM 580 C C . ILE A 1 72 ? 28.653 -4.577 -22.750 1.00 88.25 72 ILE A C 1
ATOM 582 O O . ILE A 1 72 ? 28.156 -4.003 -23.714 1.00 88.25 72 ILE A O 1
ATOM 586 N N . ALA A 1 73 ? 29.932 -4.955 -22.749 1.00 87.50 73 ALA A N 1
ATOM 587 C CA . ALA A 1 73 ? 30.854 -4.655 -23.846 1.00 87.50 73 ALA A CA 1
ATOM 588 C C . ALA A 1 73 ? 30.364 -5.203 -25.205 1.00 87.50 73 ALA A C 1
ATOM 590 O O . ALA A 1 73 ? 30.564 -4.571 -26.253 1.00 87.50 73 ALA A O 1
ATOM 591 N N . SER A 1 74 ? 29.682 -6.355 -25.199 1.00 87.31 74 SER A N 1
ATOM 592 C CA . SER A 1 74 ? 29.105 -6.966 -26.403 1.00 87.31 74 SER A CA 1
ATOM 593 C C . SER A 1 74 ? 27.866 -6.226 -26.933 1.00 87.31 74 SER A C 1
ATOM 595 O O . SER A 1 74 ? 27.668 -6.173 -28.149 1.00 87.31 74 SER A O 1
ATOM 597 N N . ILE A 1 75 ? 27.083 -5.590 -26.052 1.00 90.69 75 ILE A N 1
ATOM 598 C CA . ILE A 1 75 ? 25.841 -4.867 -26.388 1.00 90.69 75 ILE A CA 1
ATOM 599 C C . ILE A 1 75 ? 25.952 -3.345 -26.231 1.00 90.69 75 ILE A C 1
ATOM 601 O O . ILE A 1 75 ? 24.951 -2.649 -26.338 1.00 90.69 75 ILE A O 1
ATOM 605 N N . ARG A 1 76 ? 27.152 -2.807 -25.999 1.00 90.25 76 ARG A N 1
ATOM 606 C CA . ARG A 1 76 ? 27.363 -1.411 -25.581 1.00 90.25 76 ARG A CA 1
ATOM 607 C C . ARG A 1 76 ? 26.823 -0.370 -26.552 1.00 90.25 76 ARG A C 1
ATOM 609 O O . ARG A 1 76 ? 26.407 0.699 -26.140 1.00 90.25 76 ARG A O 1
ATOM 616 N N . GLN A 1 77 ? 26.876 -0.677 -27.841 1.00 90.69 77 GLN A N 1
ATOM 617 C CA . GLN A 1 77 ? 26.433 0.218 -28.902 1.00 90.69 77 GLN A CA 1
ATOM 618 C C . GLN A 1 77 ? 25.125 -0.293 -29.480 1.00 90.69 77 GLN A C 1
ATOM 620 O O . GLN A 1 77 ? 25.033 -1.473 -29.823 1.00 90.69 77 GLN A O 1
ATOM 625 N N . TRP A 1 78 ? 24.175 0.611 -29.714 1.00 93.25 78 TRP A N 1
ATOM 626 C CA . TRP A 1 78 ? 22.894 0.281 -30.343 1.00 93.25 78 TRP A CA 1
ATOM 627 C C . TRP A 1 78 ? 23.062 -0.509 -31.653 1.00 93.25 78 TRP A C 1
ATOM 629 O O . TRP A 1 78 ? 22.397 -1.516 -31.872 1.00 93.25 78 TRP A O 1
ATOM 639 N N . LYS A 1 79 ? 24.049 -0.145 -32.485 1.00 90.31 79 LYS A N 1
ATOM 640 C CA . LYS A 1 79 ? 24.358 -0.833 -33.758 1.00 90.31 79 LYS A CA 1
ATOM 641 C C . LYS A 1 79 ? 24.768 -2.303 -33.611 1.00 90.31 79 LYS A C 1
ATOM 643 O O . LYS A 1 79 ? 24.740 -3.034 -34.597 1.00 90.31 79 LYS A O 1
ATOM 648 N N . ARG A 1 80 ? 25.197 -2.732 -32.420 1.00 88.81 80 ARG A N 1
ATOM 649 C CA . ARG A 1 80 ? 25.572 -4.126 -32.120 1.00 88.81 80 ARG A CA 1
ATOM 650 C C . ARG A 1 80 ? 24.396 -4.954 -31.610 1.00 88.81 80 ARG A C 1
ATOM 652 O O . ARG A 1 80 ? 24.528 -6.170 -31.479 1.00 88.81 80 ARG A O 1
ATOM 659 N N . VAL A 1 81 ? 23.261 -4.318 -31.328 1.00 91.00 81 VAL A N 1
ATOM 660 C CA . VAL A 1 81 ? 22.048 -4.988 -30.873 1.00 91.00 81 VAL A CA 1
ATOM 661 C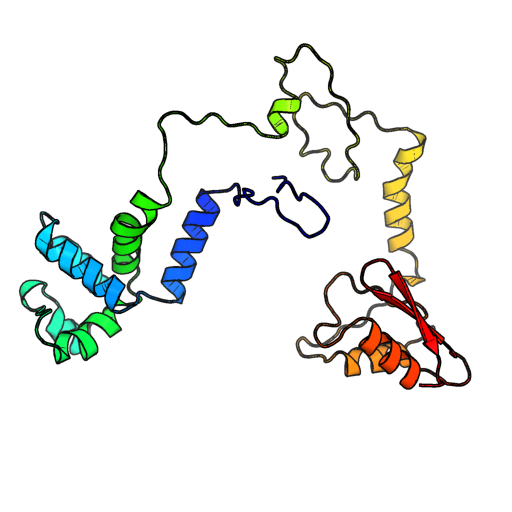 C . VAL A 1 81 ? 21.309 -5.566 -32.075 1.00 91.00 81 VAL A C 1
ATOM 663 O O . VAL A 1 81 ? 20.834 -4.843 -32.948 1.00 91.00 81 VAL A O 1
ATOM 666 N N . ASN A 1 82 ? 21.177 -6.889 -32.113 1.00 89.38 82 ASN A N 1
ATOM 667 C CA . ASN A 1 82 ? 20.418 -7.604 -33.126 1.00 89.38 82 ASN A CA 1
ATOM 668 C C . ASN A 1 82 ? 19.227 -8.330 -32.490 1.00 89.38 82 ASN A C 1
ATOM 670 O O . ASN A 1 82 ? 19.329 -9.461 -32.026 1.00 89.38 82 ASN A O 1
ATOM 674 N N . LEU A 1 83 ? 18.046 -7.712 -32.553 1.00 88.56 83 LEU A N 1
ATOM 675 C CA . LEU A 1 83 ? 16.806 -8.284 -32.008 1.00 88.56 83 LEU A CA 1
ATOM 676 C C . LEU A 1 83 ? 16.343 -9.573 -32.719 1.00 88.56 83 LEU A C 1
ATOM 678 O O . LEU A 1 83 ? 15.443 -10.255 -32.220 1.00 88.56 83 LEU A O 1
ATOM 682 N N . LYS A 1 84 ? 16.917 -9.908 -33.885 1.00 90.25 84 LYS A N 1
ATOM 683 C CA . LYS A 1 84 ? 16.643 -11.165 -34.604 1.00 90.25 84 LYS A CA 1
ATOM 684 C C . LYS A 1 84 ? 17.512 -12.320 -34.109 1.00 90.25 84 LYS A C 1
ATOM 686 O O . LYS A 1 84 ? 17.146 -13.473 -34.326 1.00 90.25 84 LYS A O 1
ATOM 691 N N . ASP A 1 85 ? 18.634 -12.025 -33.456 1.00 93.12 85 ASP A N 1
ATOM 692 C CA . ASP A 1 85 ? 19.458 -13.036 -32.808 1.00 93.12 85 ASP A CA 1
ATOM 693 C C . ASP A 1 85 ? 18.787 -13.459 -31.497 1.00 93.12 85 ASP A C 1
ATOM 695 O O . ASP A 1 85 ? 18.762 -12.723 -30.509 1.00 93.12 85 ASP A O 1
ATOM 699 N N . TYR A 1 86 ? 18.207 -14.661 -31.500 1.00 91.38 86 TYR A N 1
ATOM 700 C CA . TYR A 1 86 ? 17.514 -15.213 -30.340 1.00 91.38 86 TYR A CA 1
ATOM 701 C C . TYR A 1 86 ? 18.429 -15.322 -29.117 1.00 91.38 86 TYR A C 1
ATOM 703 O O . TYR A 1 86 ? 17.990 -15.048 -27.999 1.00 91.38 86 TYR A O 1
ATOM 711 N N . GLN A 1 87 ? 19.690 -15.710 -29.319 1.00 90.75 87 GLN A N 1
ATOM 712 C CA . GLN A 1 87 ? 20.623 -15.937 -28.227 1.00 90.75 87 GLN A CA 1
ATOM 713 C C . GLN A 1 87 ? 21.039 -14.604 -27.604 1.00 90.75 87 GLN A C 1
ATOM 715 O O . GLN A 1 87 ? 20.892 -14.434 -26.394 1.00 90.75 87 GLN A O 1
ATOM 720 N N . GLN A 1 88 ? 21.453 -13.631 -28.424 1.00 90.94 88 GLN A N 1
ATOM 721 C CA . GLN A 1 88 ? 21.800 -12.293 -27.935 1.00 90.94 88 GLN A CA 1
ATOM 722 C C . GLN A 1 88 ? 20.608 -11.635 -27.230 1.00 90.94 88 GLN A C 1
ATOM 724 O O . GLN A 1 88 ? 20.749 -11.077 -26.144 1.00 90.94 88 GLN A O 1
ATOM 729 N N . ARG A 1 89 ? 19.412 -11.744 -27.812 1.00 93.12 89 ARG A N 1
ATOM 730 C CA . ARG A 1 89 ? 18.192 -11.170 -27.248 1.00 93.12 89 ARG A CA 1
ATOM 731 C C . ARG A 1 89 ? 17.837 -11.790 -25.897 1.00 93.12 89 ARG A C 1
ATOM 733 O O . ARG A 1 89 ? 17.725 -11.075 -24.909 1.00 93.12 89 ARG A O 1
ATOM 740 N N . THR A 1 90 ? 17.636 -13.103 -25.847 1.00 90.25 90 THR A N 1
ATOM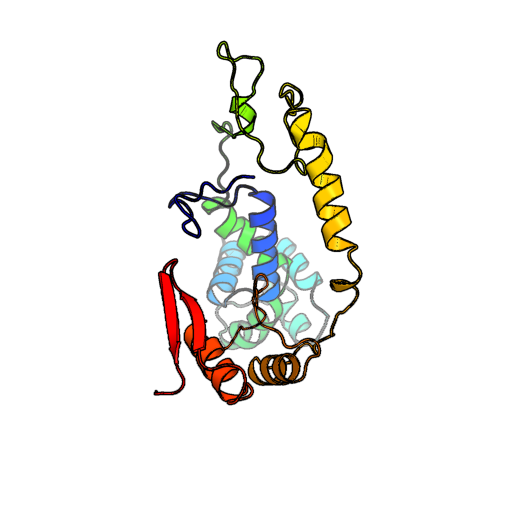 741 C CA . THR A 1 90 ? 17.034 -13.767 -24.681 1.00 90.25 90 THR A CA 1
ATOM 742 C C . THR A 1 90 ? 18.045 -14.065 -23.574 1.00 90.25 90 THR A C 1
ATOM 744 O O . THR A 1 90 ? 17.646 -14.138 -22.417 1.00 90.25 90 THR A O 1
ATOM 747 N N . GLN A 1 91 ? 19.335 -14.223 -23.892 1.00 89.56 91 GLN A N 1
ATOM 748 C CA . GLN A 1 91 ? 20.354 -14.567 -22.890 1.00 89.56 91 GLN A CA 1
ATOM 749 C C . GLN A 1 91 ? 21.191 -13.374 -22.422 1.00 89.56 91 GLN A C 1
ATOM 751 O O . GLN A 1 91 ? 21.733 -13.440 -21.324 1.00 89.56 91 GLN A O 1
ATOM 756 N N . LEU A 1 92 ? 21.303 -12.306 -23.221 1.00 91.25 92 LEU A N 1
ATOM 757 C CA . LEU A 1 92 ? 22.157 -11.156 -22.902 1.00 91.25 92 LEU A CA 1
ATOM 758 C C . LEU A 1 92 ? 21.324 -9.884 -22.725 1.00 91.25 92 LEU A C 1
ATOM 760 O O . LEU A 1 92 ? 21.193 -9.376 -21.620 1.00 91.25 92 LEU A O 1
ATOM 764 N N . LEU A 1 93 ? 20.696 -9.402 -23.798 1.00 93.88 93 LEU A N 1
ATOM 765 C CA . LEU A 1 93 ? 20.061 -8.083 -23.830 1.00 93.88 93 LEU A CA 1
ATOM 766 C C . LEU A 1 93 ? 18.891 -7.952 -22.844 1.00 93.88 93 LEU A C 1
ATOM 768 O O . LEU A 1 93 ? 18.858 -7.024 -22.036 1.00 93.88 93 LEU A O 1
ATOM 772 N N . LEU A 1 94 ? 17.911 -8.861 -22.927 1.00 94.94 94 LEU A N 1
ATOM 773 C CA . LEU A 1 94 ? 16.692 -8.769 -22.122 1.00 94.94 94 LEU A CA 1
ATOM 774 C C . LEU A 1 94 ? 16.954 -8.990 -20.625 1.00 94.94 94 LEU A C 1
ATOM 776 O O . LEU A 1 94 ? 16.456 -8.181 -19.845 1.00 94.94 94 LEU A O 1
ATOM 780 N N . PRO A 1 95 ? 17.723 -10.010 -20.190 1.00 94.56 95 PRO A N 1
ATOM 781 C CA . PRO A 1 95 ? 18.020 -10.199 -18.771 1.00 94.56 95 PRO A CA 1
ATOM 782 C C . PRO A 1 95 ? 18.779 -9.024 -18.151 1.00 94.56 95 PRO A C 1
ATOM 784 O O . PRO A 1 95 ? 18.449 -8.631 -17.036 1.00 94.56 95 PRO A O 1
ATOM 787 N N . THR A 1 96 ? 19.742 -8.444 -18.877 1.00 94.62 96 THR A N 1
ATOM 788 C CA . THR A 1 96 ? 20.532 -7.303 -18.399 1.00 94.62 96 THR A CA 1
ATOM 789 C C . THR A 1 96 ? 19.669 -6.063 -18.196 1.00 94.62 96 THR A C 1
ATOM 791 O O . THR A 1 96 ? 19.697 -5.459 -17.134 1.00 94.62 96 THR A O 1
ATOM 794 N N . LEU A 1 97 ? 18.838 -5.707 -19.177 1.00 96.31 97 LEU A N 1
ATOM 795 C CA . LEU A 1 97 ? 18.123 -4.428 -19.158 1.00 96.31 97 LEU A CA 1
ATOM 796 C C . LEU A 1 97 ? 16.720 -4.494 -18.533 1.00 96.31 97 LEU A C 1
ATOM 798 O O . LEU A 1 97 ? 16.037 -3.476 -18.434 1.00 96.31 97 LEU A O 1
ATOM 802 N N . ARG A 1 98 ? 16.260 -5.672 -18.098 1.00 96.62 98 ARG A N 1
ATOM 803 C CA . ARG A 1 98 ? 14.897 -5.877 -17.573 1.00 96.62 98 ARG A CA 1
ATOM 804 C C . ARG A 1 98 ? 14.567 -5.027 -16.346 1.00 96.62 98 ARG A C 1
ATOM 806 O O . ARG A 1 98 ? 13.411 -4.634 -16.173 1.00 96.62 98 ARG A O 1
ATOM 813 N N . TYR A 1 99 ? 15.561 -4.807 -15.492 1.00 96.94 99 TYR A N 1
ATOM 814 C CA . TYR A 1 99 ? 15.441 -4.023 -14.262 1.00 96.94 99 TYR A CA 1
ATOM 815 C C . TYR A 1 99 ? 16.018 -2.611 -14.412 1.00 96.94 99 TYR A C 1
ATOM 817 O O . TYR A 1 99 ? 16.015 -1.838 -13.456 1.00 96.94 99 TYR A O 1
ATOM 825 N N . ASN A 1 100 ? 16.474 -2.249 -15.614 1.00 97.38 100 ASN A N 1
ATOM 826 C CA . ASN A 1 100 ? 17.006 -0.927 -15.889 1.00 97.38 100 ASN A CA 1
ATOM 827 C C . ASN A 1 100 ? 15.896 0.123 -15.751 1.00 97.38 100 ASN A C 1
ATOM 829 O O . ASN A 1 100 ? 14.895 0.107 -16.477 1.00 97.38 100 ASN A O 1
ATOM 833 N N . MET A 1 101 ? 16.079 1.062 -14.822 1.00 97.31 101 MET A N 1
ATOM 834 C CA . MET A 1 101 ? 15.057 2.059 -14.501 1.00 97.31 101 MET A CA 1
ATOM 835 C C . MET A 1 101 ? 14.715 2.962 -15.692 1.00 97.31 101 MET A C 1
ATOM 837 O O . MET A 1 101 ? 13.570 3.393 -15.805 1.00 97.31 101 MET A O 1
ATOM 841 N N . LEU A 1 102 ? 15.658 3.243 -16.598 1.00 97.94 102 LEU A N 1
ATOM 842 C CA . LEU A 1 102 ? 15.392 4.077 -17.774 1.00 97.94 102 LEU A CA 1
ATOM 843 C C . LEU A 1 102 ? 14.571 3.332 -18.825 1.00 97.94 102 LEU A C 1
ATOM 845 O O . LEU A 1 102 ? 13.659 3.927 -19.397 1.00 97.94 102 LEU A O 1
ATOM 849 N N . VAL A 1 103 ? 14.817 2.035 -19.023 1.00 98.00 103 VAL A N 1
ATOM 850 C CA . VAL A 1 103 ? 13.997 1.199 -19.918 1.00 98.00 103 VAL A CA 1
ATOM 851 C C . VAL A 1 103 ? 12.582 1.044 -19.363 1.00 98.00 103 VAL A C 1
ATOM 853 O O . VAL A 1 103 ? 11.603 1.147 -20.104 1.00 98.00 103 VAL A O 1
ATOM 856 N N . ILE A 1 104 ? 12.457 0.858 -18.046 1.00 98.38 104 ILE A N 1
ATOM 857 C CA . ILE A 1 104 ? 11.162 0.823 -17.356 1.00 98.38 104 ILE A CA 1
ATOM 858 C C . ILE A 1 104 ? 10.429 2.157 -17.512 1.00 98.38 104 ILE A C 1
ATOM 860 O O . ILE A 1 104 ? 9.260 2.172 -17.896 1.00 98.38 104 ILE A O 1
ATOM 864 N N . ASN A 1 105 ? 11.102 3.283 -17.274 1.00 97.88 105 ASN A N 1
ATOM 865 C CA . ASN A 1 105 ? 10.504 4.606 -17.450 1.00 97.88 105 ASN A CA 1
ATOM 866 C C . ASN A 1 105 ? 10.076 4.854 -18.894 1.00 97.88 105 ASN A C 1
ATOM 868 O O . ASN A 1 105 ? 8.993 5.387 -19.125 1.00 97.88 105 ASN A O 1
ATOM 872 N N . TYR A 1 106 ? 10.884 4.426 -19.862 1.00 98.00 106 TYR A N 1
ATOM 873 C CA . TYR A 1 106 ? 10.530 4.487 -21.272 1.00 98.00 106 TYR A CA 1
ATOM 874 C C . TYR A 1 106 ? 9.258 3.673 -21.557 1.00 98.00 106 TYR A C 1
ATOM 876 O O . TYR A 1 106 ? 8.307 4.193 -22.139 1.00 98.00 106 TYR A O 1
ATOM 884 N N . PHE A 1 107 ? 9.179 2.431 -21.067 1.00 98.25 107 PHE A N 1
ATOM 885 C CA . PHE A 1 107 ? 7.978 1.607 -21.208 1.00 98.25 107 PHE A CA 1
ATOM 886 C C . PHE A 1 107 ? 6.732 2.306 -20.642 1.00 98.25 107 PHE A C 1
ATOM 888 O O . PHE A 1 107 ? 5.708 2.433 -21.318 1.00 98.25 107 PHE A O 1
ATOM 895 N N . LEU A 1 108 ? 6.827 2.800 -19.407 1.00 97.31 108 LEU A N 1
ATOM 896 C CA . LEU A 1 108 ? 5.711 3.446 -18.725 1.00 97.31 108 LEU A CA 1
ATOM 897 C C . LEU A 1 108 ? 5.256 4.720 -19.445 1.00 97.31 108 LEU A C 1
ATOM 899 O O . LEU A 1 108 ? 4.058 4.899 -19.658 1.00 97.31 108 LEU A O 1
ATOM 903 N N . ASN A 1 109 ? 6.192 5.566 -19.878 1.00 95.62 109 ASN A N 1
ATOM 904 C CA . ASN A 1 109 ? 5.888 6.843 -20.524 1.00 95.62 109 ASN A CA 1
ATOM 905 C C . ASN A 1 109 ? 5.329 6.706 -21.944 1.00 95.62 109 ASN A C 1
ATOM 907 O O . ASN A 1 109 ? 4.616 7.603 -22.387 1.00 95.62 109 ASN A O 1
ATOM 911 N N . HIS A 1 110 ? 5.626 5.617 -22.657 1.00 95.62 110 HIS A N 1
ATOM 912 C CA . HIS A 1 110 ? 5.186 5.448 -24.046 1.00 95.62 110 HIS A CA 1
ATOM 913 C C . HIS A 1 110 ? 4.011 4.483 -24.219 1.00 95.62 110 HIS A C 1
ATOM 915 O O . HIS A 1 110 ? 3.232 4.656 -25.155 1.00 95.62 110 HIS A O 1
ATOM 921 N N . PHE A 1 111 ? 3.842 3.502 -23.328 1.00 95.12 111 PHE A N 1
ATOM 922 C CA . PHE A 1 111 ? 2.811 2.469 -23.482 1.00 95.12 111 PHE A CA 1
ATOM 923 C C . PHE A 1 111 ? 1.737 2.505 -22.395 1.00 95.12 111 PHE A C 1
ATOM 925 O O . PHE A 1 111 ? 0.577 2.242 -22.701 1.00 95.12 111 PHE A O 1
ATOM 932 N N . VAL A 1 112 ? 2.091 2.848 -21.151 1.00 94.44 112 VAL A N 1
ATOM 933 C CA . VAL A 1 112 ? 1.157 2.779 -20.013 1.00 94.44 112 VAL A CA 1
ATOM 934 C C . VAL A 1 112 ? 0.496 4.131 -19.754 1.00 94.44 112 VAL A C 1
ATOM 936 O O . VAL A 1 112 ? -0.709 4.281 -19.935 1.00 94.44 112 VAL A O 1
ATOM 939 N N . PHE A 1 113 ? 1.264 5.152 -19.377 1.00 92.81 113 PHE A N 1
ATOM 940 C CA . PHE A 1 113 ? 0.717 6.445 -18.959 1.00 92.81 113 PHE A CA 1
ATOM 941 C C . PHE A 1 113 ? -0.053 7.205 -20.048 1.00 92.81 113 PHE A C 1
ATOM 943 O O . PHE A 1 113 ? -1.078 7.796 -19.715 1.00 92.81 113 PHE A O 1
ATOM 950 N N . PRO A 1 114 ? 0.313 7.160 -21.343 1.00 90.94 114 PRO A N 1
ATOM 951 C CA . PRO A 1 114 ? -0.515 7.780 -22.379 1.00 90.94 114 PRO A CA 1
ATOM 952 C C . PRO A 1 114 ? -1.924 7.176 -22.488 1.00 90.94 114 PRO A C 1
ATOM 954 O O . PRO A 1 114 ? -2.857 7.853 -22.929 1.00 90.94 114 PRO A O 1
ATOM 957 N N . GLN A 1 115 ? -2.090 5.904 -22.108 1.00 87.12 115 GLN A N 1
ATOM 958 C CA . GLN A 1 115 ? -3.379 5.213 -22.137 1.00 87.12 115 GLN A CA 1
ATOM 959 C C . GLN A 1 115 ? -4.139 5.389 -20.820 1.00 87.12 115 GLN A C 1
ATOM 961 O O . GLN A 1 115 ? -5.307 5.778 -20.851 1.00 87.12 115 GLN A O 1
ATOM 966 N N . GLU A 1 116 ? -3.453 5.169 -19.699 1.00 85.19 116 GLU A N 1
ATOM 967 C CA . GLU A 1 116 ? -4.049 5.047 -18.362 1.00 85.19 116 GLU A CA 1
ATOM 968 C C . GLU A 1 116 ? -4.068 6.364 -17.569 1.00 85.19 116 GLU A C 1
ATOM 970 O O . GLU A 1 116 ? -4.931 6.573 -16.724 1.00 85.19 116 GLU A O 1
ATOM 975 N N . ALA A 1 117 ? -3.148 7.293 -17.847 1.00 84.56 117 ALA A N 1
ATOM 976 C CA . ALA A 1 117 ? -3.025 8.575 -17.145 1.00 84.56 117 ALA A CA 1
ATOM 977 C C . ALA A 1 117 ? -3.484 9.758 -18.016 1.00 84.56 117 ALA A C 1
ATOM 979 O O . ALA A 1 117 ? -2.906 10.848 -17.972 1.00 84.56 117 ALA A O 1
ATOM 980 N N . LYS A 1 118 ? -4.531 9.557 -18.828 1.00 78.88 118 LYS A N 1
ATOM 981 C CA . LYS A 1 118 ? -5.085 10.616 -19.683 1.00 78.88 118 LYS A CA 1
ATOM 982 C C . LYS A 1 118 ? -5.582 11.785 -18.843 1.00 78.88 118 LYS A C 1
ATOM 984 O O . LYS A 1 118 ? -6.450 11.638 -17.983 1.00 78.88 118 LYS A O 1
ATOM 989 N N . GLN A 1 119 ? -5.067 12.968 -19.154 1.00 73.69 119 GLN A N 1
ATOM 990 C CA . GLN A 1 119 ? -5.522 14.217 -18.564 1.00 73.69 119 GLN A CA 1
ATOM 991 C C . GLN A 1 119 ? -6.341 15.017 -19.567 1.00 73.69 119 GLN A C 1
ATOM 993 O O . GLN A 1 119 ? -6.061 15.041 -20.765 1.00 73.69 119 GLN A O 1
ATOM 998 N N . PHE A 1 120 ? -7.355 15.696 -19.047 1.00 79.56 120 PHE A N 1
ATOM 999 C CA . PHE A 1 120 ? -8.157 16.649 -19.796 1.00 79.56 120 PHE A CA 1
ATOM 1000 C C . PHE A 1 120 ? -7.760 18.064 -19.363 1.00 79.56 120 PHE A C 1
ATOM 1002 O O . PHE A 1 120 ? -7.523 18.269 -18.171 1.00 79.56 120 PHE A O 1
ATOM 1009 N N . PRO A 1 121 ? -7.731 19.056 -20.278 1.00 82.75 121 PRO A N 1
ATOM 1010 C CA . PRO A 1 121 ? -7.420 20.447 -19.929 1.00 82.75 121 PRO A CA 1
ATOM 1011 C C . PRO A 1 121 ? -8.339 21.019 -18.845 1.00 82.75 121 PRO A C 1
ATOM 1013 O O . PRO A 1 121 ? -7.959 21.919 -18.103 1.00 82.75 121 PRO A O 1
ATOM 1016 N N . GLN A 1 122 ? -9.563 20.498 -18.769 1.00 82.25 122 GLN A N 1
ATOM 1017 C CA . GLN A 1 122 ? -10.538 20.820 -17.743 1.00 82.25 122 GLN A CA 1
ATOM 1018 C C . GLN A 1 122 ? -11.153 19.521 -17.232 1.00 82.25 122 GLN A C 1
ATOM 1020 O O . GLN A 1 122 ? -11.546 18.657 -18.017 1.00 82.25 122 GLN A O 1
ATOM 1025 N N . LYS A 1 123 ? -11.252 19.397 -15.910 1.00 74.94 123 LYS A N 1
ATOM 1026 C CA . LYS A 1 123 ? -11.936 18.294 -15.238 1.00 74.94 123 LYS A CA 1
ATOM 1027 C C . LYS A 1 123 ? -12.976 18.894 -14.305 1.00 74.94 123 LYS A C 1
ATOM 1029 O O . LYS A 1 123 ? -12.642 19.722 -13.462 1.00 74.94 123 LYS A O 1
ATOM 1034 N N . LEU A 1 124 ? -14.230 18.478 -14.454 1.00 77.31 124 LEU A N 1
ATOM 1035 C CA . LEU A 1 124 ? -15.236 18.735 -13.431 1.00 77.31 124 LEU A CA 1
ATOM 1036 C C . LEU A 1 124 ? -14.909 17.823 -12.248 1.00 77.31 124 LEU A C 1
ATOM 1038 O O . LEU A 1 124 ? -14.933 16.600 -12.376 1.00 77.31 124 LEU A O 1
ATOM 1042 N N . VAL A 1 125 ? -14.543 18.424 -11.123 1.00 72.94 125 VAL A N 1
ATOM 1043 C CA . VAL A 1 125 ? -14.232 17.714 -9.883 1.00 72.94 125 VAL A CA 1
ATOM 1044 C C . VAL A 1 125 ? -15.236 18.161 -8.835 1.00 72.94 125 VAL A C 1
ATOM 1046 O O . VAL A 1 125 ? -15.567 19.340 -8.748 1.00 72.94 125 VAL A O 1
ATOM 1049 N N . ALA A 1 126 ? -15.721 17.204 -8.057 1.00 71.50 126 ALA A N 1
ATOM 1050 C CA . ALA A 1 126 ? -16.458 17.461 -6.838 1.00 71.50 126 ALA A CA 1
ATOM 1051 C C . ALA A 1 126 ? -15.833 16.618 -5.728 1.00 71.50 126 ALA A C 1
ATOM 1053 O O . ALA A 1 126 ? -15.481 15.454 -5.919 1.00 71.50 126 ALA A O 1
ATOM 1054 N N . SER A 1 127 ? -15.691 17.221 -4.566 1.00 74.62 127 SER A N 1
ATOM 1055 C CA . SER A 1 127 ? -15.151 16.642 -3.353 1.00 74.62 127 SER A CA 1
ATOM 1056 C C . SER A 1 127 ? -16.109 16.927 -2.200 1.00 74.62 127 SER A C 1
ATOM 1058 O O . SER A 1 127 ? -16.937 17.837 -2.260 1.00 74.62 127 SER A O 1
ATOM 1060 N N . ALA A 1 128 ? -15.982 16.175 -1.107 1.00 73.69 128 ALA A N 1
ATOM 1061 C CA . ALA A 1 128 ? -16.751 16.460 0.104 1.00 73.69 128 ALA A CA 1
ATOM 1062 C C . ALA A 1 128 ? -16.496 17.886 0.640 1.00 73.69 128 ALA A C 1
ATOM 1064 O O . ALA A 1 128 ? -17.367 18.454 1.287 1.00 73.69 128 ALA A O 1
ATOM 1065 N N . TRP A 1 129 ? -15.350 18.493 0.318 1.00 76.56 129 TRP A N 1
ATOM 1066 C CA . TRP A 1 129 ? -15.015 19.871 0.688 1.00 76.56 129 TRP A CA 1
ATOM 1067 C C . TRP A 1 129 ? -15.856 20.910 -0.060 1.00 76.56 129 TRP A C 1
ATOM 1069 O O . TRP A 1 129 ? -16.141 21.978 0.473 1.00 76.56 129 TRP A O 1
ATOM 1079 N N . ASP A 1 130 ? -16.335 20.586 -1.263 1.00 78.88 130 ASP A N 1
ATOM 1080 C CA . ASP A 1 130 ? -17.245 21.456 -2.017 1.00 78.88 130 ASP A CA 1
ATOM 1081 C C . ASP A 1 130 ? -18.641 21.534 -1.380 1.00 78.88 130 ASP A C 1
ATOM 1083 O O . ASP A 1 130 ? -19.445 22.407 -1.728 1.00 78.88 130 ASP A O 1
ATOM 1087 N N . LEU A 1 131 ? -18.951 20.637 -0.431 1.00 78.44 131 LEU A N 1
ATOM 1088 C CA . LEU A 1 131 ? -20.158 20.751 0.384 1.00 78.44 131 LEU A CA 1
ATOM 1089 C C . LEU A 1 131 ? -20.123 22.022 1.217 1.00 78.44 131 LEU A C 1
ATOM 1091 O O . LEU A 1 131 ? -21.127 22.709 1.330 1.00 78.44 131 LEU A O 1
ATOM 1095 N N . SER A 1 132 ? -18.977 22.367 1.769 1.00 79.62 132 SER A N 1
ATOM 1096 C CA . SER A 1 132 ? -18.896 23.431 2.749 1.00 79.62 132 SER A CA 1
ATOM 1097 C C . SER A 1 132 ? -18.589 24.805 2.116 1.00 79.62 132 SER A C 1
ATOM 1099 O O . SER A 1 132 ? -18.681 25.820 2.797 1.00 79.62 132 SER A O 1
ATOM 1101 N N . SER A 1 133 ? -18.335 24.863 0.800 1.00 80.00 133 SER A N 1
ATOM 1102 C CA . SER A 1 133 ? -18.077 26.094 0.031 1.00 80.00 133 SER A CA 1
ATOM 1103 C C . SER A 1 133 ? -18.959 27.290 0.427 1.00 80.00 133 SER A C 1
ATOM 1105 O O . SER A 1 133 ? -20.186 27.193 0.501 1.00 80.00 133 SER A O 1
ATOM 1107 N N . SER A 1 134 ? -18.324 28.458 0.574 1.00 74.56 134 SER A N 1
ATOM 1108 C CA . SER A 1 134 ? -18.978 29.727 0.916 1.00 74.56 134 SER A CA 1
ATOM 1109 C C . SER A 1 134 ? -19.959 30.233 -0.146 1.00 74.56 134 SER A C 1
ATOM 1111 O O . SER A 1 134 ? -20.751 31.126 0.141 1.00 74.56 134 SER A O 1
ATOM 1113 N N . SER A 1 135 ? -19.927 29.677 -1.361 1.00 77.25 135 SER A N 1
ATOM 1114 C CA . SER A 1 135 ? -20.850 30.033 -2.443 1.00 77.25 135 SER A CA 1
ATOM 1115 C C . SER A 1 135 ? -22.228 29.371 -2.333 1.00 77.25 135 SER A C 1
ATOM 1117 O O . SER A 1 135 ? -23.088 29.619 -3.177 1.00 77.25 135 SER A O 1
ATOM 1119 N N . ARG A 1 136 ? -22.462 28.516 -1.328 1.00 73.50 136 ARG A N 1
ATOM 1120 C CA . ARG A 1 136 ? -23.759 27.858 -1.140 1.00 73.50 136 ARG A CA 1
ATOM 1121 C C . ARG A 1 136 ? -24.741 28.728 -0.364 1.00 73.50 136 ARG A C 1
ATOM 1123 O O . ARG A 1 136 ? -24.435 29.251 0.698 1.00 73.50 136 ARG A O 1
ATOM 1130 N N . GLU A 1 137 ? -25.977 28.764 -0.855 1.00 77.06 137 GLU A N 1
ATOM 1131 C CA . GLU A 1 137 ? -27.103 29.426 -0.182 1.00 77.06 137 GLU A CA 1
ATOM 1132 C C . GLU A 1 137 ? -27.636 28.632 1.023 1.00 77.06 137 GLU A C 1
ATOM 1134 O O . GLU A 1 137 ? -28.238 29.199 1.932 1.00 77.06 137 GLU A O 1
ATOM 1139 N N . LYS A 1 138 ? -27.442 27.305 1.037 1.00 78.50 138 LYS A N 1
ATOM 1140 C CA . LYS A 1 138 ? -27.965 26.415 2.082 1.00 78.50 138 LYS A CA 1
ATOM 1141 C C . LYS A 1 138 ? -26.898 26.104 3.123 1.00 78.50 138 LYS A C 1
ATOM 1143 O O . LYS A 1 138 ? -25.810 25.650 2.776 1.00 78.50 138 LYS A O 1
ATOM 1148 N N . ILE A 1 139 ? -27.261 26.263 4.394 1.00 75.62 139 ILE A N 1
ATOM 1149 C CA . ILE A 1 139 ? -26.450 25.824 5.533 1.00 75.62 139 ILE A CA 1
ATOM 1150 C C . ILE A 1 139 ? -26.381 24.295 5.522 1.00 75.62 139 ILE A C 1
ATOM 1152 O O . ILE A 1 139 ? -27.408 23.624 5.411 1.00 75.62 139 ILE A O 1
ATOM 1156 N N . ILE A 1 140 ? -25.171 23.754 5.655 1.00 77.12 140 ILE A N 1
ATOM 1157 C CA . ILE A 1 140 ? -24.941 22.322 5.835 1.00 77.12 140 ILE A CA 1
ATOM 1158 C C . ILE A 1 140 ? -24.529 22.085 7.279 1.00 77.12 140 ILE A C 1
ATOM 1160 O O . ILE A 1 140 ? -23.599 22.713 7.779 1.00 77.12 140 ILE A O 1
ATOM 1164 N N . THR A 1 141 ? -25.226 21.166 7.934 1.00 82.12 141 THR A N 1
ATOM 1165 C CA . THR A 1 141 ? -24.879 20.650 9.254 1.00 82.12 141 THR A CA 1
ATOM 1166 C C . THR A 1 141 ? -24.601 19.156 9.142 1.00 82.12 141 THR A C 1
ATOM 1168 O O . THR A 1 141 ? -25.169 18.461 8.299 1.00 82.12 141 THR A O 1
ATOM 1171 N N . GLY A 1 142 ? -23.691 18.661 9.972 1.00 79.88 142 GLY A N 1
ATOM 1172 C CA . GLY A 1 142 ? -23.304 17.258 9.997 1.00 79.88 142 GLY A CA 1
ATOM 1173 C C . GLY A 1 142 ? -22.698 16.889 11.342 1.00 79.88 142 GLY A C 1
ATOM 1174 O O . GLY A 1 142 ? -22.376 17.764 12.145 1.00 79.88 142 GLY A O 1
ATOM 1175 N N . PHE A 1 143 ? -22.555 15.590 11.576 1.00 78.94 143 PHE A N 1
ATOM 1176 C CA . PHE A 1 143 ? -21.904 15.047 12.763 1.00 78.94 143 PHE A CA 1
ATOM 1177 C C . PHE A 1 143 ? -20.478 14.636 12.386 1.00 78.94 143 PHE A C 1
ATOM 1179 O O . PHE A 1 143 ? -20.301 13.849 11.458 1.00 78.94 143 PHE A O 1
ATOM 1186 N N . SER A 1 144 ? -19.470 15.179 13.073 1.00 70.69 144 SER A N 1
ATOM 1187 C CA . SER A 1 144 ? -18.049 14.912 12.791 1.00 70.69 144 SER A CA 1
ATOM 1188 C C . SER A 1 144 ? -17.571 13.541 13.280 1.00 70.69 144 SER A C 1
ATOM 1190 O O . SER A 1 144 ? -16.513 13.086 12.862 1.00 70.69 144 SER A O 1
ATOM 1192 N N . GLY A 1 145 ? -18.352 12.849 14.118 1.00 75.00 145 GLY A N 1
ATOM 1193 C CA . GLY A 1 145 ? -17.913 11.606 14.747 1.00 75.00 145 GLY A CA 1
ATOM 1194 C C . GLY A 1 145 ? -16.927 11.906 15.873 1.00 75.00 145 GLY A C 1
ATOM 1195 O O . GLY A 1 145 ? -17.335 12.454 16.895 1.00 75.00 145 GLY A O 1
ATOM 1196 N N . THR A 1 146 ? -15.654 11.542 15.702 1.00 71.38 146 THR A N 1
ATOM 1197 C CA . THR A 1 146 ? -14.600 11.860 16.677 1.00 71.38 146 THR A CA 1
ATOM 1198 C C . THR A 1 146 ? -14.039 13.267 16.456 1.00 71.38 146 THR A C 1
ATOM 1200 O O . THR A 1 146 ? -14.098 13.824 15.359 1.00 71.38 146 THR A O 1
ATOM 1203 N N . ASN A 1 147 ? -13.503 13.872 17.519 1.00 77.19 147 ASN A N 1
ATOM 1204 C CA . ASN A 1 147 ? -12.961 15.233 17.476 1.00 77.19 147 ASN A CA 1
ATOM 1205 C C . ASN A 1 147 ? -11.568 15.309 16.809 1.00 77.19 147 ASN A C 1
ATOM 1207 O O . ASN A 1 147 ? -11.061 16.391 16.522 1.00 77.19 147 ASN A O 1
ATOM 1211 N N . ASP A 1 148 ? -10.954 14.162 16.513 1.00 75.56 148 ASP A N 1
ATOM 1212 C CA . ASP A 1 148 ? -9.566 14.065 16.040 1.00 75.56 148 ASP A CA 1
ATOM 1213 C C . ASP A 1 148 ? -9.332 14.800 14.709 1.00 75.56 148 ASP A C 1
ATOM 1215 O O . ASP A 1 148 ? -8.230 15.269 14.424 1.00 75.56 148 ASP A O 1
ATOM 1219 N N . THR A 1 149 ? -10.375 14.933 13.883 1.00 76.88 149 THR A N 1
ATOM 1220 C CA . THR A 1 149 ? -10.299 15.588 12.571 1.00 76.88 149 THR A CA 1
ATOM 1221 C C . THR A 1 149 ? -10.672 17.068 12.600 1.00 76.88 149 THR A C 1
ATOM 1223 O O . THR A 1 149 ? -10.755 17.670 11.533 1.00 76.88 149 THR A O 1
ATOM 1226 N N . GLN A 1 150 ? -10.900 17.679 13.769 1.00 79.94 150 GLN A N 1
ATOM 1227 C CA . GLN A 1 150 ? -11.307 19.088 13.889 1.00 79.94 150 GLN A CA 1
ATOM 1228 C C . GLN A 1 150 ? -10.389 20.032 13.102 1.00 79.94 150 GLN A C 1
ATOM 1230 O O . GLN A 1 150 ? -10.853 20.894 12.357 1.00 79.94 150 GLN A O 1
ATOM 1235 N N . LEU A 1 151 ? -9.075 19.829 13.222 1.00 83.00 151 LEU A N 1
ATOM 1236 C CA . LEU A 1 151 ? -8.063 20.638 12.536 1.00 83.00 151 LEU A CA 1
ATOM 1237 C C . LEU A 1 151 ? -8.009 20.386 11.023 1.00 83.00 151 LEU A C 1
ATOM 1239 O O . LEU A 1 151 ? -7.411 21.166 10.286 1.00 83.00 151 LEU A O 1
ATOM 1243 N N . LEU A 1 152 ? -8.622 19.296 10.566 1.00 84.25 152 LEU A N 1
ATOM 1244 C CA . LEU A 1 152 ? -8.741 18.923 9.162 1.00 84.25 152 LEU A CA 1
ATOM 1245 C C . LEU A 1 152 ? -10.085 19.356 8.575 1.00 84.25 152 LEU A C 1
ATOM 1247 O O . LEU A 1 152 ? -10.397 18.954 7.461 1.00 84.25 152 LEU A O 1
ATOM 1251 N N . LEU A 1 153 ? -10.914 20.119 9.290 1.00 83.38 153 LEU A N 1
ATOM 1252 C CA . LEU A 1 153 ? -12.157 20.623 8.720 1.00 83.38 153 LEU A CA 1
ATOM 1253 C C . LEU A 1 153 ? -11.897 21.869 7.852 1.00 83.38 153 LEU A C 1
ATOM 1255 O O . LEU A 1 153 ? -11.009 22.671 8.149 1.00 83.38 153 LEU A O 1
ATOM 1259 N N . PRO A 1 154 ? -12.677 22.066 6.776 1.00 84.38 154 PRO A N 1
ATOM 1260 C CA . PRO A 1 154 ? -12.650 23.302 6.004 1.00 84.38 154 PRO A CA 1
ATOM 1261 C C . PRO A 1 154 ? -12.819 24.545 6.883 1.00 84.38 154 PRO A C 1
ATOM 1263 O O . PRO A 1 154 ? -13.643 24.559 7.790 1.00 84.38 154 PRO A O 1
ATOM 1266 N N . VAL A 1 155 ? -12.111 25.629 6.547 1.00 83.88 155 VAL A N 1
ATOM 1267 C CA . VAL A 1 155 ? -12.040 26.879 7.341 1.00 83.88 155 VAL A CA 1
ATOM 1268 C C . VAL A 1 155 ? -13.410 27.491 7.668 1.00 83.88 155 VAL A C 1
ATOM 1270 O O . VAL A 1 155 ? -13.579 28.170 8.676 1.00 83.88 155 VAL A O 1
ATOM 1273 N N . HIS A 1 156 ? -14.398 27.286 6.802 1.00 81.50 156 HIS A N 1
ATOM 1274 C CA . HIS A 1 156 ? -15.757 27.807 6.968 1.00 81.50 156 HIS A CA 1
ATOM 1275 C C . HIS A 1 156 ? -16.685 26.856 7.746 1.00 81.50 156 HIS A C 1
ATOM 1277 O O . HIS A 1 156 ? -17.805 27.248 8.073 1.00 81.50 156 HIS A O 1
ATOM 1283 N N . ILE A 1 157 ? -16.248 25.632 8.061 1.00 85.06 157 ILE A N 1
ATOM 1284 C CA . ILE A 1 157 ? -16.961 24.755 8.989 1.00 85.06 157 ILE A CA 1
ATOM 1285 C C . ILE A 1 157 ? -16.656 25.211 10.411 1.00 85.06 157 ILE A C 1
ATOM 1287 O O . ILE A 1 157 ? -15.507 25.408 10.799 1.00 85.06 157 ILE A O 1
ATOM 1291 N N . ARG A 1 158 ? -17.717 25.365 11.201 1.00 85.06 158 ARG A N 1
ATOM 1292 C CA . ARG A 1 158 ? -17.627 25.632 12.634 1.00 85.06 158 ARG A CA 1
ATOM 1293 C C . ARG A 1 158 ? -18.112 24.412 13.385 1.00 85.06 158 ARG A C 1
ATOM 1295 O O . ARG A 1 158 ? -19.193 23.902 13.098 1.00 85.06 158 ARG A O 1
ATOM 1302 N N . GLN A 1 159 ? -17.314 23.975 14.344 1.00 86.06 159 GLN A N 1
ATOM 1303 C CA . GLN A 1 159 ? -17.701 22.905 15.239 1.00 86.06 159 GLN A CA 1
ATOM 1304 C C . GLN A 1 159 ? -18.562 23.468 16.370 1.00 86.06 159 GLN A C 1
ATOM 1306 O O . GLN A 1 159 ? -18.240 24.499 16.960 1.00 86.06 159 GLN A O 1
ATOM 1311 N N . CYS A 1 160 ? -19.680 22.799 16.632 1.00 86.06 160 CYS A N 1
ATOM 1312 C CA . CYS A 1 160 ? -20.638 23.170 17.667 1.00 86.06 160 CYS A CA 1
ATOM 1313 C C . CYS A 1 160 ? -20.656 22.071 18.730 1.00 86.06 160 CYS A C 1
ATOM 1315 O O . CYS A 1 160 ? -21.601 21.285 18.794 1.00 86.06 160 CYS A O 1
ATOM 1317 N N . ASP A 1 161 ? -19.583 21.987 19.516 1.00 84.81 161 ASP A N 1
ATOM 1318 C CA . ASP A 1 161 ? -19.455 20.961 20.549 1.00 84.81 161 ASP A CA 1
ATOM 1319 C C . ASP A 1 161 ? -20.481 21.158 21.662 1.00 84.81 161 ASP A C 1
ATOM 1321 O O . ASP A 1 161 ? -20.709 22.268 22.151 1.00 84.81 161 ASP A O 1
ATOM 1325 N N . LEU A 1 162 ? -21.081 20.050 22.086 1.00 87.00 162 LEU A N 1
ATOM 1326 C CA . LEU A 1 162 ? -21.990 20.031 23.222 1.00 87.00 162 LEU A CA 1
ATOM 1327 C C . LEU A 1 162 ? -21.172 20.105 24.522 1.00 87.00 162 LEU A C 1
ATOM 1329 O O . LEU A 1 162 ? -20.282 19.267 24.713 1.00 87.00 162 LEU A O 1
ATOM 1333 N N . PRO A 1 163 ? -21.451 21.058 25.436 1.00 88.12 163 PRO A N 1
ATOM 1334 C CA . PRO A 1 163 ? -20.721 21.186 26.698 1.00 88.12 163 PRO A CA 1
ATOM 1335 C C . PRO A 1 163 ? -20.666 19.884 27.508 1.00 88.12 163 PRO A C 1
ATOM 1337 O O . PRO A 1 163 ? -19.660 19.585 28.149 1.00 88.12 163 PRO A O 1
ATOM 1340 N N . GLU A 1 164 ? -21.719 19.066 27.444 1.00 87.88 164 GLU A N 1
ATOM 1341 C CA . GLU A 1 164 ? -21.813 17.792 28.157 1.00 87.88 164 GLU A CA 1
ATOM 1342 C C . GLU A 1 164 ? -20.800 16.745 27.661 1.00 87.88 164 GLU A C 1
ATOM 1344 O O . GLU A 1 164 ? -20.442 15.832 28.417 1.00 87.88 164 GLU A O 1
ATOM 1349 N N . LEU A 1 165 ? -20.329 16.879 26.415 1.00 84.38 165 LEU A N 1
ATOM 1350 C CA . LEU A 1 165 ? -19.401 15.958 25.758 1.00 84.38 165 LEU A CA 1
ATOM 1351 C C . LEU A 1 165 ? -17.935 16.390 25.861 1.00 84.38 165 LEU A C 1
ATOM 1353 O O . LEU A 1 165 ? -17.065 15.576 25.596 1.00 84.38 165 LEU A O 1
ATOM 1357 N N . GLN A 1 166 ? -17.615 17.598 26.336 1.00 83.19 166 GLN A N 1
ATOM 1358 C CA . GLN A 1 166 ? -16.218 18.073 26.421 1.00 83.19 166 GLN A CA 1
ATOM 1359 C C . GLN A 1 166 ? -15.297 17.172 27.262 1.00 83.19 166 GLN A C 1
ATOM 1361 O O . GLN A 1 166 ? -14.081 17.168 27.100 1.00 83.19 166 GLN A O 1
ATOM 1366 N N . LYS A 1 167 ? -15.875 16.394 28.180 1.00 86.31 167 LYS A N 1
ATOM 1367 C CA . LYS A 1 167 ? -15.143 15.465 29.044 1.00 86.31 167 LYS A CA 1
ATOM 1368 C C . LYS A 1 167 ? -14.827 14.116 28.390 1.00 86.31 167 LYS A C 1
ATOM 1370 O O . LYS A 1 167 ? -14.144 13.321 29.028 1.00 86.31 167 LYS A O 1
ATOM 1375 N N . THR A 1 168 ? -15.333 13.807 27.191 1.00 85.00 168 THR A N 1
ATOM 1376 C CA . THR A 1 168 ? -15.158 12.475 26.580 1.00 85.00 168 THR A CA 1
ATOM 1377 C C . THR A 1 168 ? -13.692 12.131 26.371 1.00 85.00 168 THR A C 1
ATOM 1379 O O . THR A 1 168 ? -13.289 11.026 26.721 1.00 85.00 168 THR A O 1
ATOM 1382 N N . ASP A 1 169 ? -12.882 13.085 25.917 1.00 82.88 169 ASP A N 1
ATOM 1383 C CA . ASP A 1 169 ? -11.453 12.869 25.665 1.00 82.88 169 ASP A CA 1
ATOM 1384 C C . ASP A 1 169 ? -10.715 12.552 26.972 1.00 82.88 169 ASP A C 1
ATOM 1386 O O . ASP A 1 169 ? -9.944 11.595 27.063 1.00 82.88 169 ASP A O 1
ATOM 1390 N N . ALA A 1 170 ? -11.041 13.292 28.037 1.00 88.00 170 ALA A N 1
ATOM 1391 C CA . ALA A 1 170 ? -10.522 13.031 29.374 1.00 88.00 170 ALA A CA 1
ATOM 1392 C C . ALA A 1 170 ? -11.004 11.682 29.933 1.00 88.00 170 ALA A C 1
ATOM 1394 O O . ALA A 1 170 ? -10.248 11.017 30.634 1.00 88.00 170 ALA A O 1
ATOM 1395 N N . ILE A 1 171 ? -12.230 11.246 29.620 1.00 90.88 171 ILE A N 1
ATOM 1396 C CA . ILE A 1 171 ? -12.743 9.924 30.011 1.00 90.88 171 ILE A CA 1
ATOM 1397 C C . ILE A 1 171 ? -11.980 8.814 29.285 1.00 90.88 171 ILE A C 1
ATOM 1399 O O . ILE A 1 171 ? -11.612 7.833 29.927 1.00 90.88 171 ILE A O 1
ATOM 1403 N N . VAL A 1 172 ? -11.719 8.960 27.982 1.00 89.44 172 VAL A N 1
ATOM 1404 C CA . VAL A 1 172 ? -10.920 7.996 27.209 1.00 89.44 172 VAL A CA 1
ATOM 1405 C C . VAL A 1 172 ? -9.520 7.892 27.801 1.00 89.44 172 VAL A C 1
ATOM 1407 O O . VAL A 1 172 ? -9.083 6.790 28.128 1.00 89.44 172 VAL A O 1
ATOM 1410 N N . LEU A 1 173 ? -8.853 9.025 28.031 1.00 91.31 173 LEU A N 1
ATOM 1411 C CA . LEU A 1 173 ? -7.528 9.044 28.645 1.00 91.31 173 LEU A CA 1
ATOM 1412 C C . LEU A 1 173 ? -7.545 8.426 30.049 1.00 91.31 173 LEU A C 1
ATOM 1414 O O . LEU A 1 173 ? -6.717 7.577 30.360 1.00 91.31 173 LEU A O 1
ATOM 1418 N N . ASN A 1 174 ? -8.516 8.799 30.883 1.00 94.25 174 ASN A N 1
ATOM 1419 C CA . ASN A 1 174 ? -8.664 8.250 32.227 1.00 94.25 174 ASN A CA 1
ATOM 1420 C C . ASN A 1 174 ? -8.908 6.737 32.204 1.00 94.25 174 ASN A C 1
ATOM 1422 O O . ASN A 1 174 ? -8.401 6.037 33.069 1.00 94.25 174 ASN A O 1
ATOM 1426 N N . ASN A 1 175 ? -9.656 6.225 31.222 1.00 93.62 175 ASN A N 1
ATOM 1427 C CA . ASN A 1 175 ? -9.845 4.790 31.035 1.00 93.62 175 ASN A CA 1
ATOM 1428 C C . ASN A 1 175 ? -8.541 4.111 30.611 1.00 93.62 175 ASN A C 1
ATOM 1430 O O . ASN A 1 175 ? -8.209 3.084 31.186 1.00 93.62 175 ASN A O 1
ATOM 1434 N N . LEU A 1 176 ? -7.792 4.676 29.658 1.00 91.56 176 LEU A N 1
ATOM 1435 C CA . LEU A 1 176 ? -6.513 4.120 29.201 1.00 91.56 176 LEU A CA 1
ATOM 1436 C C . LEU A 1 176 ? -5.461 4.084 30.316 1.00 91.56 176 LEU A C 1
ATOM 1438 O O . LEU A 1 176 ? -4.751 3.093 30.434 1.00 91.56 176 LEU A O 1
ATOM 1442 N N . LEU A 1 177 ? -5.406 5.116 31.162 1.00 94.31 177 LEU A N 1
ATOM 1443 C CA . LEU A 1 177 ? -4.447 5.245 32.268 1.00 94.31 177 LEU A CA 1
ATOM 1444 C C . LEU A 1 177 ? -4.840 4.475 33.538 1.00 94.31 177 LEU A C 1
ATOM 1446 O O . LEU A 1 177 ? -4.179 4.605 34.571 1.00 94.31 177 LEU A O 1
ATOM 1450 N N . ARG A 1 178 ? -5.922 3.693 33.501 1.00 95.00 178 ARG A N 1
ATOM 1451 C CA . ARG A 1 178 ? -6.302 2.839 34.626 1.00 95.00 178 ARG A CA 1
ATOM 1452 C C . ARG A 1 178 ? -5.197 1.820 34.937 1.00 95.00 178 ARG A C 1
ATOM 1454 O O . ARG A 1 178 ? -4.664 1.232 33.996 1.00 95.00 178 ARG A O 1
ATOM 1461 N N . PRO A 1 179 ? -4.887 1.545 36.219 1.00 92.25 179 PRO A N 1
ATOM 1462 C CA . PRO A 1 179 ? -3.870 0.558 36.601 1.00 92.25 179 PRO A CA 1
ATOM 1463 C C . PRO A 1 179 ? -4.082 -0.831 35.982 1.00 92.25 179 PRO A C 1
ATOM 1465 O O . PRO A 1 179 ? -3.128 -1.563 35.739 1.00 92.25 179 PRO A O 1
ATOM 1468 N N . GLU A 1 180 ? -5.332 -1.197 35.697 1.00 89.00 180 GLU A N 1
ATOM 1469 C CA . GLU A 1 180 ? -5.707 -2.445 35.033 1.00 89.00 180 GLU A CA 1
ATOM 1470 C C . GLU A 1 180 ? -5.142 -2.566 33.606 1.00 89.00 180 GLU A C 1
ATOM 1472 O O . GLU A 1 180 ? -4.917 -3.682 33.140 1.00 89.00 180 GLU A O 1
ATOM 1477 N N . ASN A 1 181 ? -4.872 -1.438 32.942 1.00 89.56 181 ASN A N 1
ATOM 1478 C CA . ASN A 1 181 ? -4.317 -1.371 31.590 1.00 89.56 181 ASN A CA 1
ATOM 1479 C C . ASN A 1 181 ? -2.784 -1.242 31.567 1.00 89.56 181 ASN A C 1
ATOM 1481 O O . ASN A 1 181 ? -2.192 -1.274 30.491 1.00 89.56 181 ASN A O 1
ATOM 1485 N N . ASP A 1 182 ? -2.117 -1.155 32.724 1.00 87.44 182 ASP A N 1
ATOM 1486 C CA . ASP A 1 182 ? -0.650 -1.036 32.835 1.00 87.44 182 ASP A CA 1
ATOM 1487 C C . ASP A 1 182 ? 0.082 -2.383 32.636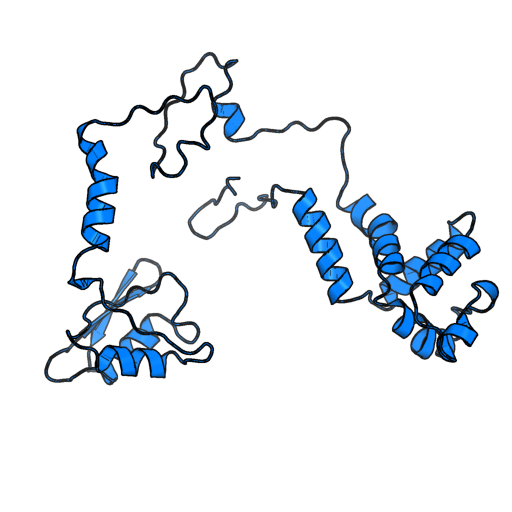 1.00 87.44 182 ASP A C 1
ATOM 1489 O O . ASP A 1 182 ? 1.183 -2.633 33.126 1.00 87.44 182 ASP A O 1
ATOM 1493 N N . ARG A 1 183 ? -0.563 -3.328 31.946 1.00 86.88 183 ARG A N 1
ATOM 1494 C CA . ARG A 1 183 ? -0.057 -4.681 31.720 1.00 86.88 183 ARG A CA 1
ATOM 1495 C C . ARG A 1 183 ? -0.131 -5.019 30.247 1.00 86.88 183 ARG A C 1
ATOM 1497 O O . ARG A 1 183 ? -1.208 -5.078 29.666 1.00 86.88 183 ARG A O 1
ATOM 1504 N N . TYR A 1 184 ? 1.022 -5.331 29.672 1.00 88.25 184 TYR A N 1
ATOM 1505 C CA . TYR A 1 184 ? 1.129 -5.804 28.300 1.00 88.25 184 TYR A CA 1
ATOM 1506 C C . TYR A 1 184 ? 2.047 -7.023 28.221 1.00 88.25 184 TYR A C 1
ATOM 1508 O O . TYR A 1 184 ? 2.900 -7.249 29.083 1.00 88.25 184 TYR A O 1
ATOM 1516 N N . GLN A 1 185 ? 1.867 -7.819 27.170 1.00 85.62 185 GLN A N 1
ATOM 1517 C CA . GLN A 1 185 ? 2.789 -8.887 26.808 1.00 85.62 185 GLN A CA 1
ATOM 1518 C C . GLN A 1 185 ? 3.253 -8.676 25.374 1.00 85.62 185 GLN A C 1
ATOM 1520 O O . GLN A 1 185 ? 2.447 -8.444 24.478 1.00 85.62 185 GLN A O 1
ATOM 1525 N N . TYR A 1 186 ? 4.562 -8.770 25.162 1.00 87.50 186 TYR A N 1
ATOM 1526 C CA . TYR A 1 186 ? 5.146 -8.746 23.829 1.00 87.50 186 TYR A CA 1
ATOM 1527 C C . TYR A 1 186 ? 5.107 -10.143 23.195 1.00 87.50 186 TYR A C 1
ATOM 1529 O O . TYR A 1 186 ? 5.403 -11.145 23.857 1.00 87.50 186 TYR A O 1
ATOM 1537 N N . LEU A 1 187 ? 4.781 -10.192 21.903 1.00 84.38 187 LEU A N 1
ATOM 1538 C CA . LEU A 1 187 ? 4.759 -11.406 21.092 1.00 84.38 187 LEU A CA 1
ATOM 1539 C C . LEU A 1 187 ? 5.836 -11.319 19.995 1.00 84.38 187 LEU A C 1
ATOM 1541 O O . LEU A 1 187 ? 5.924 -10.295 19.316 1.00 84.38 187 LEU A O 1
ATOM 1545 N N . PRO A 1 188 ? 6.653 -12.369 19.796 1.00 86.06 188 PRO A N 1
ATOM 1546 C CA . PRO A 1 188 ? 7.545 -12.470 18.641 1.00 86.06 188 PRO A CA 1
ATOM 1547 C C . PRO A 1 188 ? 6.803 -12.356 17.299 1.00 86.06 188 PRO A C 1
ATOM 1549 O O . PRO A 1 188 ? 5.649 -12.764 17.183 1.00 86.06 188 PRO A O 1
ATOM 1552 N N . ILE A 1 189 ? 7.496 -11.882 16.259 1.00 77.44 189 ILE A N 1
ATOM 1553 C CA . ILE A 1 189 ? 6.929 -11.643 14.913 1.00 77.44 189 ILE A CA 1
ATOM 1554 C C . ILE A 1 189 ? 6.300 -12.906 14.293 1.00 77.44 189 ILE A C 1
ATOM 1556 O O . ILE A 1 189 ? 5.330 -12.807 13.554 1.00 77.44 189 ILE A O 1
ATOM 1560 N N . SER A 1 190 ? 6.825 -14.093 14.599 1.00 80.69 190 SER A N 1
ATOM 1561 C CA . SER A 1 190 ? 6.361 -15.375 14.048 1.00 80.69 190 SER A CA 1
ATOM 1562 C C . SER A 1 190 ? 5.485 -16.183 15.012 1.00 80.69 190 SER A C 1
ATOM 1564 O O . SER A 1 190 ? 5.470 -17.409 14.929 1.00 80.69 190 SER A O 1
ATOM 1566 N N . THR A 1 191 ? 4.822 -15.530 15.971 1.00 84.06 191 THR A N 1
ATOM 1567 C CA . THR A 1 191 ? 3.986 -16.231 16.959 1.00 84.06 191 THR A CA 1
ATOM 1568 C C . THR A 1 191 ? 2.716 -16.757 16.296 1.00 84.06 191 THR A C 1
ATOM 1570 O O . THR A 1 191 ? 1.997 -15.999 15.649 1.00 84.06 191 THR A O 1
ATOM 1573 N N . SER A 1 192 ? 2.422 -18.043 16.479 1.00 88.44 192 SER A N 1
ATOM 1574 C CA . SER A 1 192 ? 1.182 -18.648 15.964 1.00 88.44 192 SER A CA 1
ATOM 1575 C C . SER A 1 192 ? -0.026 -18.347 16.856 1.00 88.44 192 SER A C 1
ATOM 1577 O O . SER A 1 192 ? 0.132 -18.169 18.067 1.00 88.44 192 SER A O 1
ATOM 1579 N N . SER A 1 193 ? -1.246 -18.390 16.307 1.00 88.94 193 SER A N 1
ATOM 1580 C CA . SER A 1 193 ? -2.481 -18.245 17.099 1.00 88.94 193 SER A CA 1
ATOM 1581 C C . SER A 1 193 ? -2.538 -19.181 18.312 1.00 88.94 193 SER A C 1
ATOM 1583 O O . SER A 1 193 ? -2.980 -18.781 19.390 1.00 88.94 193 SER A O 1
ATOM 1585 N N . ASP A 1 194 ? -2.034 -20.411 18.179 1.00 90.19 194 ASP A N 1
ATOM 1586 C CA . ASP A 1 194 ? -2.011 -21.391 19.271 1.00 90.19 194 ASP A CA 1
ATOM 1587 C C . ASP A 1 194 ? -1.096 -20.957 20.427 1.00 90.19 194 ASP A C 1
ATOM 1589 O O . ASP A 1 194 ? -1.413 -21.170 21.600 1.00 90.19 194 ASP A O 1
ATOM 1593 N N . GLU A 1 195 ? 0.048 -20.343 20.126 1.00 90.94 195 GLU A N 1
ATOM 1594 C CA . GLU A 1 195 ? 0.959 -19.811 21.145 1.00 90.94 195 GLU A CA 1
ATOM 1595 C C . GLU A 1 195 ? 0.364 -18.596 21.858 1.00 90.94 195 GLU A C 1
ATOM 1597 O O . GLU A 1 195 ? 0.533 -18.451 23.072 1.00 90.94 195 GLU A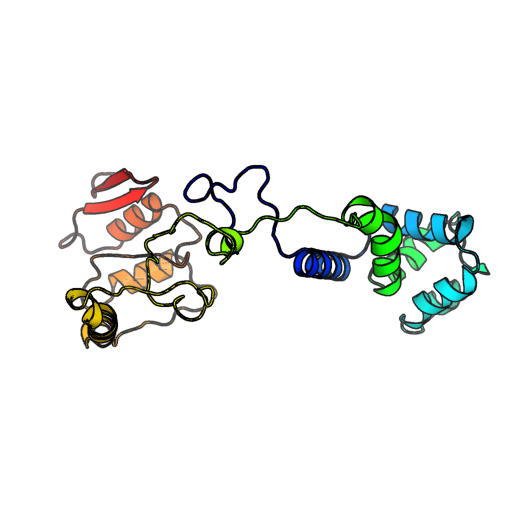 O 1
ATOM 1602 N N . ILE A 1 196 ? -0.373 -17.758 21.126 1.00 92.12 196 ILE A N 1
ATOM 1603 C CA . ILE A 1 196 ? -1.091 -16.607 21.682 1.00 92.12 196 ILE A CA 1
ATOM 1604 C C . ILE A 1 196 ? -2.177 -17.087 22.647 1.00 92.12 196 ILE A C 1
ATOM 1606 O O . ILE A 1 196 ? -2.202 -16.654 23.799 1.00 92.12 196 ILE A O 1
ATOM 1610 N N . LEU A 1 197 ? -3.016 -18.045 22.234 1.00 93.62 197 LEU A N 1
ATOM 1611 C CA . LEU A 1 197 ? -4.059 -18.615 23.094 1.00 93.62 197 LEU A CA 1
ATOM 1612 C C . LEU A 1 197 ? -3.484 -19.252 24.360 1.00 93.62 197 LEU A C 1
ATOM 1614 O O . LEU A 1 197 ? -4.006 -19.026 25.451 1.00 93.62 197 LEU A O 1
ATOM 1618 N N . LYS A 1 198 ? -2.378 -19.998 24.252 1.00 92.75 198 LYS A N 1
ATOM 1619 C CA . LYS A 1 198 ? -1.705 -20.577 25.427 1.00 92.75 198 LYS A CA 1
ATOM 1620 C C . LYS A 1 198 ? -1.266 -19.505 26.423 1.00 92.75 198 LYS A C 1
ATOM 1622 O O . LYS A 1 198 ? -1.420 -19.709 27.624 1.00 92.75 198 LYS A O 1
ATOM 1627 N N . ARG A 1 199 ? -0.755 -18.362 25.949 1.00 91.94 199 ARG A N 1
ATOM 1628 C CA . ARG A 1 199 ? -0.372 -17.226 26.808 1.00 91.94 199 ARG A CA 1
ATOM 1629 C C . ARG A 1 199 ? -1.577 -16.547 27.456 1.00 91.94 199 ARG A C 1
ATOM 1631 O O . ARG A 1 199 ? -1.496 -16.187 28.628 1.00 91.94 199 ARG A O 1
ATOM 1638 N N . ILE A 1 200 ? -2.682 -16.412 26.723 1.00 92.75 200 ILE A N 1
ATOM 1639 C CA . ILE A 1 200 ? -3.945 -15.867 27.241 1.00 92.75 200 ILE A CA 1
ATOM 1640 C C . ILE A 1 200 ? -4.499 -16.762 28.356 1.00 92.75 200 ILE A C 1
ATOM 1642 O O . ILE A 1 200 ? -4.872 -16.277 29.416 1.00 92.75 200 ILE A O 1
ATOM 1646 N N . VAL A 1 201 ? -4.514 -18.081 28.167 1.00 93.31 201 VAL A N 1
ATOM 1647 C CA . VAL A 1 201 ? -5.074 -19.013 29.162 1.00 93.31 201 VAL A CA 1
ATOM 1648 C C . VAL A 1 201 ? -4.307 -18.991 30.488 1.00 93.31 201 VAL A C 1
ATOM 1650 O O . VAL A 1 201 ? -4.909 -19.149 31.550 1.00 93.31 201 VAL A O 1
ATOM 1653 N N . ILE A 1 202 ? -2.988 -18.778 30.453 1.00 91.38 202 ILE A N 1
ATOM 1654 C CA . ILE A 1 202 ? -2.165 -18.697 31.670 1.00 91.38 202 ILE A CA 1
ATOM 1655 C C . ILE A 1 202 ? -2.119 -17.290 32.283 1.00 91.38 202 ILE A C 1
ATOM 1657 O O . ILE A 1 202 ? -1.523 -17.120 33.351 1.00 91.38 202 ILE A O 1
ATOM 1661 N N . SER A 1 203 ? -2.699 -16.272 31.636 1.00 89.12 203 SER A N 1
ATOM 1662 C CA . SER A 1 203 ? -2.626 -14.900 32.136 1.00 89.12 203 SER A CA 1
ATOM 1663 C C . SER A 1 203 ? -3.421 -14.719 33.428 1.00 89.12 203 SER A C 1
ATOM 1665 O O . SER A 1 203 ? -4.407 -15.406 33.694 1.00 89.12 203 SER A O 1
ATOM 1667 N N . GLN A 1 204 ? -2.981 -13.764 34.248 1.00 86.19 204 GLN A N 1
ATOM 1668 C CA . GLN A 1 204 ? -3.665 -13.371 35.476 1.00 86.19 204 GLN A CA 1
ATOM 1669 C C . GLN A 1 204 ? -3.928 -11.860 35.456 1.00 86.19 204 GLN A C 1
ATOM 1671 O O . GLN A 1 204 ? -2.964 -11.100 35.317 1.00 86.19 204 GLN A O 1
ATOM 1676 N N . PRO A 1 205 ? -5.180 -11.401 35.639 1.00 87.38 205 PRO A N 1
ATOM 1677 C CA . PRO A 1 205 ? -6.391 -12.201 35.873 1.00 87.38 205 PRO A CA 1
ATOM 1678 C C . PRO A 1 205 ? -6.801 -13.040 34.648 1.00 87.38 205 PRO A C 1
ATOM 1680 O O . PRO A 1 205 ? -6.278 -12.842 33.552 1.00 87.38 205 PRO A O 1
ATOM 1683 N N . ILE A 1 206 ? -7.716 -13.994 34.857 1.00 89.81 206 ILE A N 1
ATOM 1684 C CA . ILE A 1 206 ? -8.251 -14.843 33.782 1.00 89.81 206 ILE A CA 1
ATOM 1685 C C . ILE A 1 206 ? -8.898 -13.944 32.729 1.00 89.81 206 ILE A C 1
ATOM 1687 O O . ILE A 1 206 ? -9.833 -13.201 33.034 1.00 89.81 206 ILE A O 1
ATOM 1691 N N . THR A 1 207 ? -8.417 -14.023 31.492 1.00 91.56 207 THR A N 1
ATOM 1692 C CA . THR A 1 207 ? -9.014 -13.300 30.370 1.00 91.56 207 THR A CA 1
ATOM 1693 C C . THR A 1 207 ? -10.399 -13.860 30.071 1.00 91.56 207 THR A C 1
ATOM 1695 O O . THR A 1 207 ? -10.560 -15.064 29.897 1.00 91.56 207 THR A O 1
ATOM 1698 N N . GLN A 1 208 ? -11.396 -12.979 30.001 1.00 92.31 208 GLN A N 1
ATOM 1699 C CA . GLN A 1 208 ? -12.785 -13.340 29.684 1.00 92.31 208 GLN A CA 1
ATOM 1700 C C . GLN A 1 208 ? -13.242 -12.829 28.317 1.00 92.31 208 GLN A C 1
ATOM 1702 O O . GLN A 1 208 ? -14.259 -13.281 27.801 1.00 92.31 208 GLN A O 1
ATOM 1707 N N . VAL A 1 209 ? -12.502 -11.888 27.729 1.00 94.31 209 VAL A N 1
ATOM 1708 C CA . VAL A 1 209 ? -12.834 -11.269 26.447 1.00 94.31 209 VAL A CA 1
ATOM 1709 C C . VAL A 1 209 ? -11.555 -11.116 25.639 1.00 94.31 209 VAL A C 1
ATOM 1711 O O . VAL A 1 209 ? -10.553 -10.618 26.151 1.00 94.31 209 VAL A O 1
ATOM 1714 N N . ILE A 1 210 ? -11.609 -11.529 24.377 1.00 93.00 210 ILE A N 1
ATOM 1715 C CA . ILE A 1 210 ? -10.566 -11.290 23.382 1.00 93.00 210 ILE A CA 1
ATOM 1716 C C . ILE A 1 210 ? -11.151 -10.330 22.347 1.00 93.00 210 ILE A C 1
ATOM 1718 O O . ILE A 1 210 ? -12.201 -10.607 21.771 1.00 93.00 210 ILE A O 1
ATOM 1722 N N . LEU A 1 211 ? -10.478 -9.200 22.129 1.00 92.06 211 LEU A N 1
ATOM 1723 C CA . LEU A 1 211 ? -10.804 -8.244 21.074 1.00 92.06 211 LEU A CA 1
ATOM 1724 C C . LEU A 1 211 ? -9.632 -8.196 20.097 1.00 92.06 211 LEU A C 1
ATOM 1726 O O . LEU A 1 211 ? -8.575 -7.665 20.435 1.00 92.06 211 LEU A O 1
ATOM 1730 N N . ASP A 1 212 ? -9.819 -8.751 18.902 1.00 87.81 212 ASP A N 1
ATOM 1731 C CA . ASP A 1 212 ? -8.819 -8.691 17.837 1.00 87.81 212 ASP A CA 1
ATOM 1732 C C . ASP A 1 212 ? -9.206 -7.634 16.799 1.00 87.81 212 ASP A C 1
ATOM 1734 O O . ASP A 1 212 ? -10.062 -7.850 15.945 1.00 87.81 212 ASP A O 1
ATOM 1738 N N . VAL A 1 213 ? -8.590 -6.457 16.915 1.00 76.44 213 VAL A N 1
ATOM 1739 C CA . VAL A 1 213 ? -8.791 -5.323 15.996 1.00 76.44 213 VAL A CA 1
ATOM 1740 C C . VAL A 1 213 ? -7.661 -5.244 14.955 1.00 76.44 213 VAL A C 1
ATOM 1742 O O . VAL A 1 213 ? -7.788 -4.537 13.960 1.00 76.44 213 VAL A O 1
ATOM 1745 N N . GLY A 1 214 ? -6.552 -5.961 15.171 1.00 68.06 214 GLY A N 1
ATOM 1746 C CA . GLY A 1 214 ? -5.300 -5.814 14.418 1.00 68.06 214 GLY A CA 1
ATOM 1747 C C . GLY A 1 214 ? -4.900 -7.032 13.588 1.00 68.06 214 GLY A C 1
ATOM 1748 O O . GLY A 1 214 ? -3.770 -7.063 13.107 1.00 68.06 214 GLY A O 1
ATOM 1749 N N . ALA A 1 215 ? -5.798 -8.013 13.443 1.00 71.62 215 ALA A N 1
ATOM 1750 C CA . ALA A 1 215 ? -5.533 -9.304 12.812 1.00 71.62 215 ALA A CA 1
ATOM 1751 C C . ALA A 1 215 ? -4.380 -10.054 13.495 1.00 71.62 215 ALA A C 1
ATOM 1753 O O . ALA A 1 215 ? -3.445 -10.515 12.848 1.00 71.62 215 ALA A O 1
ATOM 1754 N N . LEU A 1 216 ? -4.426 -10.154 14.822 1.00 79.88 216 LEU A N 1
ATOM 1755 C CA . LEU A 1 216 ? -3.474 -10.951 15.584 1.00 79.88 216 LEU A CA 1
ATOM 1756 C C . LEU A 1 216 ? -3.686 -12.459 15.340 1.00 79.88 216 LEU A C 1
ATOM 1758 O O . LEU A 1 216 ? -2.717 -13.217 15.295 1.00 79.88 216 LEU A O 1
ATOM 1762 N N . PHE A 1 217 ? -4.935 -12.888 15.138 1.00 83.50 217 PHE A N 1
ATOM 1763 C CA . PHE A 1 217 ? -5.303 -14.261 14.785 1.00 83.50 217 PHE A CA 1
ATOM 1764 C C . PHE A 1 217 ? -5.450 -14.413 13.263 1.00 83.50 217 PHE A C 1
ATOM 1766 O O . PHE A 1 217 ? -6.550 -14.398 12.718 1.00 83.50 217 PHE A O 1
ATOM 1773 N N . ILE A 1 218 ? -4.324 -14.545 12.556 1.00 78.75 218 ILE A N 1
ATOM 1774 C CA . ILE A 1 218 ? -4.292 -14.570 11.078 1.00 78.75 218 ILE A CA 1
ATOM 1775 C C . ILE A 1 218 ? -4.698 -15.944 10.511 1.00 78.75 218 ILE A C 1
ATOM 1777 O O . ILE A 1 218 ? -5.233 -16.041 9.409 1.00 78.75 218 ILE A O 1
ATOM 1781 N N . ASP A 1 219 ? -4.444 -17.023 11.251 1.00 79.25 219 ASP A N 1
ATOM 1782 C CA . ASP A 1 219 ? -4.567 -18.416 10.805 1.00 79.25 219 ASP A CA 1
ATOM 1783 C C . ASP A 1 219 ? -5.856 -19.127 11.263 1.00 79.25 219 ASP A C 1
ATOM 1785 O O . ASP A 1 219 ? -5.903 -20.359 11.316 1.00 79.25 219 ASP A O 1
ATOM 1789 N N . GLY A 1 220 ? -6.932 -18.393 11.570 1.00 78.38 220 GLY A N 1
ATOM 1790 C CA . GLY A 1 220 ? -8.198 -19.014 11.965 1.00 78.38 220 GLY A CA 1
ATOM 1791 C C . GLY A 1 220 ? -9.422 -18.102 11.907 1.00 78.38 220 GLY A C 1
ATOM 1792 O O . GLY A 1 220 ? -9.342 -16.897 12.102 1.00 78.38 220 GLY A O 1
ATOM 1793 N N . THR A 1 221 ? -10.583 -18.710 11.670 1.00 88.00 221 THR A N 1
ATOM 1794 C CA . THR A 1 221 ? -11.900 -18.070 11.839 1.00 88.00 221 THR A CA 1
ATOM 1795 C C . THR A 1 221 ? -12.211 -17.841 13.318 1.00 88.00 221 THR A C 1
ATOM 1797 O O . THR A 1 221 ? -11.724 -18.581 14.180 1.00 88.00 221 THR A O 1
ATOM 1800 N N . ASN A 1 222 ? -13.103 -16.894 13.629 1.00 91.00 222 ASN A N 1
ATOM 1801 C CA . ASN A 1 222 ? -13.543 -16.643 15.007 1.00 91.00 222 ASN A CA 1
ATOM 1802 C C . ASN A 1 222 ? -14.082 -17.914 15.679 1.00 91.00 222 ASN A C 1
ATOM 1804 O O . ASN A 1 222 ? -13.789 -18.161 16.848 1.00 91.00 222 ASN A O 1
ATOM 1808 N N . ARG A 1 223 ? -14.780 -18.775 14.924 1.00 92.00 223 ARG A N 1
ATOM 1809 C CA . ARG A 1 223 ? -15.215 -20.096 15.395 1.00 92.00 223 ARG A CA 1
ATOM 1810 C C . ARG A 1 223 ? -14.043 -20.994 15.791 1.00 92.00 223 ARG A C 1
ATOM 1812 O O . ARG A 1 223 ? -14.066 -21.586 16.865 1.00 92.00 223 ARG A O 1
ATOM 1819 N N . GLN A 1 224 ? -13.031 -21.125 14.932 1.00 92.44 224 GLN A N 1
ATOM 1820 C CA . GLN A 1 224 ? -11.865 -21.974 15.208 1.00 92.44 224 GLN A CA 1
ATOM 1821 C C . GLN A 1 224 ? -11.083 -21.480 16.428 1.00 92.44 224 GLN A C 1
ATOM 1823 O O . GLN A 1 224 ? -10.679 -22.294 17.258 1.00 92.44 224 GLN A O 1
ATOM 1828 N N . ILE A 1 225 ? -10.909 -20.162 16.564 1.00 93.31 225 ILE A N 1
ATOM 1829 C CA . ILE A 1 225 ? -10.250 -19.559 17.727 1.00 93.31 225 ILE A CA 1
ATOM 1830 C C . ILE A 1 225 ? -11.078 -19.779 18.998 1.00 93.31 225 ILE A C 1
ATOM 1832 O O . ILE A 1 225 ? -10.519 -20.183 20.014 1.00 93.31 225 ILE A O 1
ATOM 1836 N N . ALA A 1 226 ? -12.400 -19.598 18.940 1.00 94.00 226 ALA A N 1
ATOM 1837 C CA . ALA A 1 226 ? -13.298 -19.816 20.074 1.00 94.00 226 ALA A CA 1
ATOM 1838 C C . ALA A 1 226 ? -13.261 -21.261 20.594 1.00 94.00 226 ALA A C 1
ATOM 1840 O O . ALA A 1 226 ? -13.114 -21.469 21.798 1.00 94.00 226 ALA A O 1
ATOM 1841 N N . VAL A 1 227 ? -13.339 -22.250 19.694 1.00 94.19 227 VAL A N 1
ATOM 1842 C CA . VAL A 1 227 ? -13.251 -23.680 20.043 1.00 94.19 227 VAL A CA 1
ATOM 1843 C C . VAL A 1 227 ? -11.902 -23.983 20.696 1.00 94.19 227 VAL A C 1
ATOM 1845 O O . VAL A 1 227 ? -11.857 -24.485 21.816 1.00 94.19 227 VAL A O 1
ATOM 1848 N N . LYS A 1 228 ? -10.794 -23.593 20.050 1.00 94.25 228 LYS A N 1
ATOM 1849 C CA . LYS A 1 228 ? -9.443 -23.818 20.586 1.00 94.25 228 LYS A CA 1
ATOM 1850 C C . LYS A 1 228 ? -9.235 -23.140 21.941 1.00 94.25 228 LYS A C 1
ATOM 1852 O O . LYS A 1 228 ? -8.603 -23.709 22.830 1.00 94.25 228 LYS A O 1
ATOM 1857 N N . TRP A 1 229 ? -9.746 -21.923 22.111 1.00 94.75 229 TRP A N 1
ATOM 1858 C CA . TRP A 1 229 ? -9.641 -21.197 23.370 1.00 94.75 229 TRP A CA 1
ATOM 1859 C C . TRP A 1 229 ? -10.430 -21.890 24.484 1.00 94.75 229 TRP A C 1
ATOM 1861 O O . TRP A 1 229 ? -9.906 -22.035 25.591 1.00 94.75 229 TRP A O 1
ATOM 1871 N N . LEU A 1 230 ? -11.640 -22.381 24.194 1.00 94.88 230 LEU A N 1
ATOM 1872 C CA . LEU A 1 230 ? -12.443 -23.159 25.140 1.00 94.88 230 LEU A CA 1
ATOM 1873 C C . LEU A 1 230 ? -11.751 -24.477 25.521 1.00 94.88 230 LEU A C 1
ATOM 1875 O O . LEU A 1 230 ? -11.712 -24.828 26.703 1.00 94.88 230 LEU A O 1
ATOM 1879 N N . ASP A 1 231 ? -11.158 -25.177 24.553 1.00 94.06 231 ASP A N 1
ATOM 1880 C CA . ASP A 1 231 ? -10.428 -26.431 24.771 1.00 94.06 231 ASP A CA 1
ATOM 1881 C C . ASP A 1 231 ? -9.215 -26.257 25.687 1.00 94.06 231 ASP A C 1
ATOM 1883 O O . ASP A 1 231 ? -8.980 -27.084 26.572 1.00 94.06 231 ASP A O 1
ATOM 1887 N N . LEU A 1 232 ? -8.463 -25.168 25.502 1.00 93.88 232 LEU A N 1
ATOM 1888 C CA . LEU A 1 232 ? -7.299 -24.842 26.328 1.00 93.88 232 LEU A CA 1
ATOM 1889 C C . LEU A 1 232 ? -7.688 -24.286 27.708 1.00 93.88 232 LEU A C 1
ATOM 1891 O O . LEU A 1 232 ? -6.905 -24.396 28.650 1.00 93.88 232 LEU A O 1
ATOM 1895 N N . SER A 1 233 ? -8.874 -23.690 27.838 1.00 93.56 233 SER A N 1
ATOM 1896 C CA . SER A 1 233 ? -9.345 -23.058 29.074 1.00 93.56 233 SER A CA 1
ATOM 1897 C C . SER A 1 233 ? -9.725 -24.061 30.169 1.00 93.56 233 SER A C 1
ATOM 1899 O O . SER A 1 233 ? -10.205 -25.163 29.896 1.00 93.56 233 SER A O 1
ATOM 1901 N N . ASP A 1 234 ? -9.598 -23.640 31.432 1.00 90.88 234 ASP A N 1
ATOM 1902 C CA . ASP A 1 234 ? -9.952 -24.431 32.618 1.00 90.88 234 ASP A CA 1
ATOM 1903 C C . ASP A 1 234 ? -11.421 -24.898 32.583 1.00 90.88 234 ASP A C 1
ATOM 1905 O O . ASP A 1 234 ? -12.361 -24.097 32.650 1.00 90.88 234 ASP A O 1
ATOM 1909 N N . LYS A 1 235 ? -11.605 -26.223 32.511 1.00 90.69 235 LYS A N 1
ATOM 1910 C CA . LYS A 1 235 ? -12.915 -26.890 32.434 1.00 90.69 235 LYS A CA 1
ATOM 1911 C C . LYS A 1 235 ? -13.787 -26.683 33.666 1.00 90.69 235 LYS A C 1
ATOM 1913 O O . LYS A 1 235 ? -14.978 -26.937 33.594 1.00 90.69 235 LYS A O 1
ATOM 1918 N N . THR A 1 236 ? -13.212 -26.246 34.784 1.00 89.69 236 THR A N 1
ATOM 1919 C CA . THR A 1 236 ? -13.960 -25.977 36.019 1.00 89.69 236 THR A CA 1
ATOM 1920 C C . THR A 1 236 ? -14.482 -24.543 36.105 1.00 89.69 236 THR A C 1
ATOM 1922 O O . THR A 1 236 ? -15.262 -24.238 37.004 1.00 89.69 236 THR A O 1
ATOM 1925 N N . LYS A 1 237 ? -14.045 -23.654 35.201 1.00 89.38 237 LYS A N 1
ATOM 1926 C CA . LYS A 1 237 ? -14.336 -22.211 35.264 1.00 89.38 237 LYS A CA 1
ATOM 1927 C C . LYS A 1 237 ? -15.065 -21.665 34.046 1.00 89.38 237 LYS A C 1
ATOM 1929 O O . LYS A 1 237 ? -15.766 -20.667 34.175 1.00 89.38 237 LYS A O 1
ATOM 1934 N N . ILE A 1 238 ? -14.842 -22.252 32.871 1.00 91.50 238 ILE A N 1
ATOM 1935 C CA . ILE A 1 238 ? -15.376 -21.755 31.600 1.00 91.50 238 ILE A CA 1
ATOM 1936 C C . ILE A 1 238 ? -16.064 -22.915 30.889 1.00 91.50 238 ILE A C 1
ATOM 1938 O O . ILE A 1 238 ? -15.396 -23.874 30.505 1.00 91.50 238 ILE A O 1
ATOM 1942 N N . ASP A 1 239 ? -17.378 -22.817 30.698 1.00 92.75 239 ASP A N 1
ATOM 1943 C CA . ASP A 1 239 ? -18.198 -23.851 30.046 1.00 92.75 239 ASP A CA 1
ATOM 1944 C C . ASP A 1 239 ? -18.535 -23.523 28.587 1.00 92.75 239 ASP A C 1
ATOM 1946 O O . ASP A 1 239 ? -18.763 -24.425 27.782 1.00 92.75 239 ASP A O 1
ATOM 1950 N N . TYR A 1 240 ? -18.545 -22.233 28.247 1.00 95.06 240 TYR A N 1
ATOM 1951 C CA . TYR A 1 240 ? -18.978 -21.734 26.948 1.00 95.06 240 TYR A CA 1
ATOM 1952 C C . TYR A 1 240 ? -18.086 -20.583 26.486 1.00 95.06 240 TYR A C 1
ATOM 1954 O O . TYR A 1 240 ? -17.605 -19.796 27.304 1.00 95.06 240 TYR A O 1
ATOM 1962 N N . VAL A 1 241 ? -17.927 -20.446 25.171 1.00 95.69 241 VAL A N 1
ATOM 1963 C CA . VAL A 1 241 ? -17.363 -19.251 24.531 1.00 95.69 241 VAL A CA 1
ATOM 1964 C C . VAL A 1 241 ? -18.400 -18.664 23.585 1.00 95.69 241 VAL A C 1
ATOM 1966 O O . VAL A 1 241 ? -19.008 -19.376 22.786 1.00 95.69 241 VAL A O 1
ATOM 1969 N N . VAL A 1 242 ? -18.583 -17.348 23.669 1.00 96.38 242 VAL A N 1
ATOM 1970 C CA . VAL A 1 242 ? -19.388 -16.576 22.723 1.00 96.38 242 VAL A CA 1
ATOM 1971 C C . VAL A 1 242 ? -18.451 -15.943 21.705 1.00 96.38 242 VAL A C 1
ATOM 1973 O O . VAL A 1 242 ? -17.459 -15.322 22.085 1.00 96.38 242 VAL A O 1
ATOM 1976 N N . TYR A 1 243 ? -18.766 -16.086 20.422 1.00 94.56 243 TYR A N 1
ATOM 1977 C CA . TYR A 1 243 ? -18.025 -15.439 19.344 1.00 94.56 243 TYR A CA 1
ATOM 1978 C C . TYR A 1 243 ? -18.975 -14.791 18.341 1.00 94.56 243 TYR A C 1
ATOM 1980 O O . TYR A 1 243 ? -20.159 -15.123 18.268 1.00 94.56 243 TYR A O 1
ATOM 1988 N N . PHE A 1 244 ? -18.440 -13.841 17.581 1.00 92.00 244 PHE A N 1
ATOM 1989 C CA . PHE A 1 244 ? -19.176 -13.097 16.568 1.00 92.00 244 PHE A CA 1
ATOM 1990 C C . PHE A 1 244 ? -18.659 -13.476 15.187 1.00 92.00 244 PHE A C 1
ATOM 1992 O O . PHE A 1 244 ? -17.450 -13.510 14.974 1.00 92.00 244 PHE A O 1
ATOM 1999 N N . GLU A 1 245 ? -19.550 -13.731 14.240 1.00 87.00 245 GLU A N 1
ATOM 2000 C CA . GLU A 1 245 ? -19.189 -14.001 12.848 1.00 87.00 245 GLU A CA 1
ATOM 2001 C C . GLU A 1 245 ? -20.269 -13.422 11.932 1.00 87.00 245 GLU A C 1
ATOM 2003 O O . GLU A 1 245 ? -21.456 -13.638 12.165 1.00 87.00 245 GLU A O 1
ATOM 2008 N N . SER A 1 246 ? -19.868 -12.619 10.940 1.00 84.00 246 SER A N 1
ATOM 2009 C CA . SER A 1 246 ? -20.788 -11.916 10.025 1.00 84.00 246 SER A CA 1
ATOM 2010 C C . SER A 1 246 ? -21.959 -11.219 10.746 1.00 84.00 246 SER A C 1
ATOM 2012 O O . SER A 1 246 ? -23.124 -11.438 10.418 1.00 84.00 246 SER A O 1
ATOM 2014 N N . ASP A 1 247 ? -21.639 -10.425 11.775 1.00 82.50 247 ASP A N 1
ATOM 2015 C CA . ASP A 1 247 ? -22.585 -9.692 12.638 1.00 82.50 247 ASP A CA 1
ATOM 2016 C C . ASP A 1 247 ? -23.604 -10.567 13.402 1.00 82.50 247 ASP A C 1
ATOM 2018 O O . ASP A 1 247 ? -24.541 -10.057 14.015 1.00 82.50 247 ASP A O 1
ATOM 2022 N N . SER A 1 248 ? -23.405 -11.887 13.418 1.00 90.00 248 SER A N 1
ATOM 2023 C CA . SER A 1 248 ? -24.223 -12.847 14.160 1.00 90.00 248 SER A CA 1
ATOM 2024 C C . SER A 1 248 ? -23.477 -13.380 15.381 1.00 90.00 248 SER A C 1
ATOM 2026 O O . SER A 1 248 ? -22.254 -13.526 15.369 1.00 90.00 248 SER A O 1
ATOM 2028 N N . ILE A 1 249 ? -24.224 -13.669 16.447 1.00 95.62 249 ILE A N 1
ATOM 2029 C CA . ILE A 1 249 ? -23.691 -14.219 17.698 1.00 95.62 249 ILE A CA 1
ATOM 2030 C C . ILE A 1 249 ? -23.806 -15.738 17.664 1.00 95.62 249 ILE A C 1
ATOM 2032 O O . ILE A 1 249 ? -24.874 -16.280 17.376 1.00 95.62 249 ILE A O 1
ATOM 2036 N N . PHE A 1 250 ? -22.730 -16.414 18.047 1.00 96.06 250 PHE A N 1
ATOM 2037 C CA . PHE A 1 250 ? -22.674 -17.861 18.175 1.00 96.06 250 PHE A CA 1
ATOM 2038 C C . PHE A 1 250 ? -22.146 -18.264 19.548 1.00 96.06 250 PHE A C 1
ATOM 2040 O O . PHE A 1 250 ? -21.351 -17.553 20.165 1.00 96.06 250 PHE A O 1
ATOM 2047 N N . VAL A 1 251 ? -22.578 -19.435 20.012 1.00 95.69 251 VAL A N 1
ATOM 2048 C CA . VAL A 1 251 ? -22.137 -20.029 21.275 1.00 95.69 251 VAL A CA 1
ATOM 2049 C C . VAL A 1 251 ? -21.502 -21.378 20.975 1.00 95.69 251 VAL A C 1
ATOM 2051 O O . VAL A 1 251 ? -22.087 -22.199 20.269 1.00 95.69 251 VAL A O 1
ATOM 2054 N N . CYS A 1 252 ? -20.301 -21.593 21.501 1.00 92.88 252 CYS A N 1
ATOM 2055 C CA . CYS A 1 252 ? -19.642 -22.890 21.537 1.00 92.88 252 CYS A CA 1
ATOM 2056 C C . CYS A 1 252 ? -19.679 -23.411 22.971 1.00 92.88 252 CYS A C 1
ATOM 2058 O O . CYS A 1 252 ? -19.269 -22.698 23.887 1.00 92.88 252 CYS A O 1
ATOM 2060 N N . ASP A 1 253 ? -20.152 -24.637 23.155 1.00 92.12 253 ASP A N 1
ATOM 2061 C CA . ASP A 1 253 ? -20.056 -25.375 24.411 1.00 92.12 253 ASP A CA 1
ATOM 2062 C C . ASP A 1 253 ? -18.955 -26.442 24.321 1.00 92.12 253 ASP A C 1
ATOM 2064 O O . ASP A 1 253 ? -18.276 -26.578 23.301 1.00 92.12 253 ASP A O 1
ATOM 2068 N N . ARG A 1 254 ? -18.749 -27.189 25.408 1.00 84.88 254 ARG A N 1
ATOM 2069 C CA . ARG A 1 254 ? -17.779 -28.295 25.467 1.00 84.88 254 ARG A CA 1
ATOM 2070 C C . ARG A 1 254 ? -18.324 -29.628 24.924 1.00 84.88 254 ARG A C 1
ATOM 2072 O O . ARG A 1 254 ? -17.673 -30.649 25.130 1.00 84.88 254 ARG A O 1
ATOM 2079 N N . GLN A 1 255 ? -19.519 -29.655 24.326 1.00 70.69 255 GLN A N 1
ATOM 2080 C CA . GLN A 1 255 ? -20.215 -30.879 23.898 1.00 70.69 255 GLN A CA 1
ATOM 2081 C C . GLN A 1 255 ? -20.101 -31.172 22.391 1.00 70.69 255 GLN A C 1
ATOM 2083 O O . GLN A 1 255 ? -20.839 -32.020 21.886 1.00 70.69 255 GLN A O 1
ATOM 2088 N N . TYR A 1 256 ? -19.160 -30.532 21.693 1.00 50.16 256 TYR A N 1
ATOM 2089 C CA . TYR A 1 256 ? -18.800 -30.857 20.307 1.00 50.16 256 TYR A CA 1
ATOM 2090 C C . TYR A 1 256 ? -17.571 -31.759 20.200 1.00 50.16 256 TYR A C 1
ATOM 2092 O O . TYR A 1 256 ? -16.606 -31.551 20.968 1.00 50.16 256 TYR A O 1
#

Sequence (256 aa):
MAVPFRAKDVAAENTEFGHPDVAILLTQISYYYKGLTDSQMLQCFNRLSQDESDPEMIYDQWISLEEENDIIASIRQWKRVNLKDYQQRTQLLLPTLRYNMLVINYFLNHFVFPQEAKQFPQKLVASAWDLSSSSREKIITGFSGTNDTQLLLPVHIRQCDLPELQKTDAIVLNNLLRPENDRYQYLPISTSSDEILKRIVISQPITQVILDVGALFIDGTNRQIAVKWLDLSDKTKIDYVVYFESDSIFVCDRQY

InterPro domains:
  IPR022105 Domain of unknown function DUF3645 [PF12359] (1-27)
  IPR051346 OTU Domain-Containing Deubiquitinase [PTHR13367] (1-185)

Secondary structure (DSSP, 8-state):
----EEETTEE-TT---S-HHHHHHHHHHHHHHH---HHHHHHHHHHHHHH-S-HHHHHHHHHHTSPP-HHHHHHSSGGG--TT-HHIIIIIIHHHHTT-HHHHHHHIIIIIHHHHS---SS-----GGGGT-TT-SS------SSGGGGGGS-TT------GGGTTHHHHHHHHHTSGGGS------TT--HHHHHHHHHT-SSPP-----SS---TTS-HHHHHHHHHHHS-TTT--EEEEEETTEEEEEES--